Protein AF-0000000087742086 (afdb_homodimer)

Structure (mmCIF, N/CA/C/O backbone):
data_AF-0000000087742086-model_v1
#
loop_
_entity.id
_entity.type
_entity.pdbx_description
1 polymer 'Acyl-CoA thioester hydrolase'
#
loop_
_atom_site.group_PDB
_atom_site.id
_atom_site.type_symbol
_atom_site.label_atom_id
_atom_site.label_alt_id
_atom_site.label_comp_id
_atom_site.label_asym_id
_atom_site.label_entity_id
_atom_site.label_seq_id
_atom_site.pdbx_PDB_ins_code
_atom_site.Cartn_x
_atom_site.Cartn_y
_atom_site.Cartn_z
_atom_site.occupancy
_atom_site.B_iso_or_equiv
_atom_site.auth_seq_id
_atom_site.auth_comp_id
_atom_site.auth_asym_id
_atom_site.auth_atom_id
_atom_site.pdbx_PDB_model_num
ATOM 1 N N . MET A 1 1 ? -15.18 -17.391 -6.289 1 88.06 1 MET A N 1
ATOM 2 C CA . MET A 1 1 ? -15.758 -16.984 -5.012 1 88.06 1 MET A CA 1
ATOM 3 C C . MET A 1 1 ? -14.914 -15.898 -4.355 1 88.06 1 MET A C 1
ATOM 5 O O . MET A 1 1 ? -13.688 -15.906 -4.461 1 88.06 1 MET A O 1
ATOM 9 N N . ASP A 1 2 ? -15.594 -14.992 -3.668 1 94.75 2 ASP A N 1
ATOM 10 C CA . ASP A 1 2 ? -14.906 -13.898 -2.998 1 94.75 2 ASP A CA 1
ATOM 11 C C . ASP A 1 2 ? -14.172 -14.391 -1.755 1 94.75 2 ASP A C 1
ATOM 13 O O . ASP A 1 2 ? -14.633 -15.305 -1.076 1 94.75 2 ASP A O 1
ATOM 17 N N . TYR A 1 3 ? -13.078 -13.875 -1.565 1 98.56 3 TYR A N 1
ATOM 18 C CA . TYR A 1 3 ? -12.391 -14.07 -0.297 1 98.56 3 TYR A CA 1
ATOM 19 C C . TYR A 1 3 ? -12.984 -13.18 0.79 1 98.56 3 TYR A C 1
ATOM 21 O O . TYR A 1 3 ? -13.297 -12.016 0.543 1 98.56 3 TYR A O 1
ATOM 29 N N . ILE A 1 4 ? -13.211 -13.727 1.989 1 98.81 4 ILE A N 1
ATOM 30 C CA . ILE A 1 4 ? -13.789 -12.945 3.072 1 98.81 4 ILE A CA 1
ATOM 31 C C . ILE A 1 4 ? -12.75 -12.719 4.164 1 98.81 4 ILE A C 1
ATOM 33 O O . ILE A 1 4 ? -12.156 -13.672 4.676 1 98.81 4 ILE A O 1
ATOM 37 N N . HIS A 1 5 ? -12.484 -11.516 4.477 1 98.88 5 HIS A N 1
ATOM 38 C CA . HIS A 1 5 ? -11.641 -11.148 5.605 1 98.88 5 HIS A CA 1
ATOM 39 C C . HIS A 1 5 ? -12.453 -10.477 6.711 1 98.88 5 HIS A C 1
ATOM 41 O O . HIS A 1 5 ? -13.227 -9.555 6.445 1 98.88 5 HIS A O 1
ATOM 47 N N . THR A 1 6 ? -12.336 -10.938 7.906 1 98.88 6 THR A N 1
ATOM 48 C CA . THR A 1 6 ? -12.906 -10.258 9.062 1 98.88 6 THR A CA 1
ATOM 49 C C . THR A 1 6 ? -11.859 -9.375 9.734 1 98.88 6 THR A C 1
ATOM 51 O O . THR A 1 6 ? -10.797 -9.859 10.141 1 98.88 6 THR A O 1
ATOM 54 N N . VAL A 1 7 ? -12.172 -8.094 9.812 1 98.81 7 VAL A N 1
ATOM 55 C CA . VAL A 1 7 ? -11.227 -7.148 10.383 1 98.81 7 VAL A CA 1
ATOM 56 C C . VAL A 1 7 ? -10.883 -7.559 11.812 1 98.81 7 VAL A C 1
ATOM 58 O O . VAL A 1 7 ? -11.781 -7.789 12.633 1 98.81 7 VAL A O 1
ATOM 61 N N . ASN A 1 8 ? -9.641 -7.633 12.109 1 98.75 8 ASN A N 1
ATOM 62 C CA . ASN A 1 8 ? -9.164 -7.926 13.461 1 98.75 8 ASN A CA 1
ATOM 63 C C . ASN A 1 8 ? -8.961 -6.652 14.273 1 98.75 8 ASN A C 1
ATOM 65 O O . ASN A 1 8 ? -8.688 -5.59 13.719 1 98.75 8 ASN A O 1
ATOM 69 N N . TYR A 1 9 ? -8.945 -6.848 15.57 1 98.44 9 TYR A N 1
ATOM 70 C CA . TYR A 1 9 ? -8.773 -5.719 16.484 1 98.44 9 TYR A CA 1
ATOM 71 C C . TYR A 1 9 ? -7.422 -5.051 16.281 1 98.44 9 TYR A C 1
ATOM 73 O O . TYR A 1 9 ? -7.328 -3.82 16.234 1 98.44 9 TYR A O 1
ATOM 81 N N . TYR A 1 10 ? -6.371 -5.77 16.062 1 97.94 10 TYR A N 1
ATOM 82 C CA . TYR A 1 10 ? -5.004 -5.27 15.969 1 97.94 10 TYR A CA 1
ATOM 83 C C . TYR A 1 10 ? -4.75 -4.605 14.617 1 97.94 10 TYR A C 1
ATOM 85 O O . TYR A 1 10 ? -3.676 -4.047 14.383 1 97.94 10 TYR A O 1
ATOM 93 N N . GLU A 1 11 ? -5.684 -4.676 13.711 1 98.44 11 GLU A N 1
ATOM 94 C CA . GLU A 1 11 ? -5.527 -4.055 12.398 1 98.44 11 GLU A CA 1
ATOM 95 C C . GLU A 1 11 ? -6.023 -2.611 12.406 1 98.44 11 GLU A C 1
ATOM 97 O O . GLU A 1 11 ? -5.875 -1.892 11.422 1 98.44 11 GLU A O 1
ATOM 102 N N . THR A 1 12 ? -6.695 -2.191 13.5 1 98.06 12 THR A N 1
ATOM 103 C CA . THR A 1 12 ? -7.203 -0.831 13.633 1 98.06 12 THR A CA 1
ATOM 104 C C . THR A 1 12 ? -6.156 0.077 14.273 1 98.06 12 THR A C 1
ATOM 106 O O . THR A 1 12 ? -5.18 -0.404 14.852 1 98.06 12 THR A O 1
ATOM 109 N N . ASP A 1 13 ? -6.312 1.384 14.055 1 95.75 13 ASP A N 1
ATOM 110 C CA . ASP A 1 13 ? -5.371 2.342 14.625 1 95.75 13 ASP A CA 1
ATOM 111 C C . ASP A 1 13 ? -6.035 3.195 15.703 1 95.75 13 ASP A C 1
ATOM 113 O O . ASP A 1 13 ? -7.133 2.875 16.172 1 95.75 13 ASP A O 1
ATOM 117 N N . LYS A 1 14 ? -5.336 4.234 16.172 1 89.81 14 LYS A N 1
ATOM 118 C CA . LYS A 1 14 ? -5.785 5.078 17.281 1 89.81 14 LYS A CA 1
ATOM 119 C C . LYS A 1 14 ? -7.152 5.684 16.984 1 89.81 14 LYS A C 1
ATOM 121 O O . LYS A 1 14 ? -7.914 5.984 17.906 1 89.81 14 LYS A O 1
ATOM 126 N N . MET A 1 15 ? -7.512 5.781 15.719 1 89.75 15 MET A N 1
ATOM 127 C CA . MET A 1 15 ? -8.781 6.383 15.336 1 89.75 15 MET A CA 1
ATOM 128 C C . MET A 1 15 ? -9.906 5.352 15.359 1 89.75 15 MET A C 1
ATOM 130 O O . MET A 1 15 ? -11.062 5.676 15.094 1 89.75 15 MET A O 1
ATOM 134 N N . GLY A 1 16 ? -9.531 4.059 15.617 1 94.69 16 GLY A N 1
ATOM 135 C CA . GLY A 1 16 ? -10.523 3 15.711 1 94.69 16 GLY A CA 1
ATOM 136 C C . GLY A 1 16 ? -10.914 2.434 14.359 1 94.69 16 GLY A C 1
ATOM 137 O O . GLY A 1 16 ? -11.914 1.723 14.242 1 94.69 16 GLY A O 1
ATOM 138 N N . ILE A 1 17 ? -10.219 2.809 13.344 1 97 17 ILE A N 1
ATOM 139 C CA . ILE A 1 17 ? -10.508 2.314 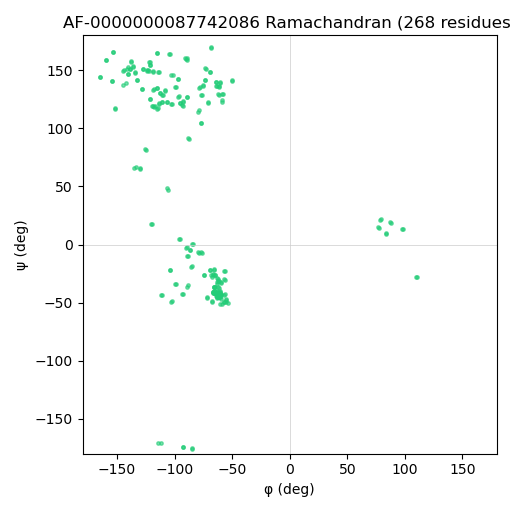12 1 97 17 ILE A CA 1
ATOM 140 C C . ILE A 1 17 ? -9.336 1.475 11.5 1 97 17 ILE A C 1
ATOM 142 O O . ILE A 1 17 ? -8.234 1.535 12.055 1 97 17 ILE A O 1
ATOM 146 N N . THR A 1 18 ? -9.562 0.71 10.461 1 98.62 18 THR A N 1
ATOM 147 C CA . THR A 1 18 ? -8.516 -0.113 9.875 1 98.62 18 THR A CA 1
ATOM 148 C C . THR A 1 18 ? -7.371 0.756 9.352 1 98.62 18 THR A C 1
ATOM 150 O O . THR A 1 18 ? -7.602 1.705 8.602 1 98.62 18 THR A O 1
ATOM 153 N N . HIS A 1 19 ? -6.203 0.41 9.75 1 98.56 19 HIS A N 1
ATOM 154 C CA . HIS A 1 19 ? -5.031 1.086 9.211 1 98.56 19 HIS A CA 1
ATOM 155 C C . HIS A 1 19 ? -4.887 0.824 7.711 1 98.56 19 HIS A C 1
ATOM 157 O O . HIS A 1 19 ? -5.039 -0.312 7.258 1 98.56 19 HIS A O 1
ATOM 163 N N . HIS A 1 20 ? -4.523 1.825 6.977 1 98.69 20 HIS A N 1
ATOM 164 C CA . HIS A 1 20 ? -4.57 1.761 5.52 1 98.69 20 HIS A CA 1
ATOM 165 C C . HIS A 1 20 ? -3.6 0.714 4.98 1 98.69 20 HIS A C 1
ATOM 167 O O . HIS A 1 20 ? -3.818 0.151 3.906 1 98.69 20 HIS A O 1
ATOM 173 N N . SER A 1 21 ? -2.531 0.385 5.656 1 98.62 21 SER A N 1
ATOM 174 C CA . SER A 1 21 ? -1.568 -0.604 5.184 1 98.62 21 SER A CA 1
ATOM 175 C C . SER A 1 21 ? -2.164 -2.008 5.199 1 98.62 21 SER A C 1
ATOM 177 O O . SER A 1 21 ? -1.691 -2.895 4.484 1 98.62 21 SER A O 1
ATOM 179 N N . ASN A 1 22 ? -3.176 -2.227 5.984 1 98.75 22 ASN A N 1
ATOM 180 C CA . ASN A 1 22 ? -3.725 -3.568 6.137 1 98.75 22 ASN A CA 1
ATOM 181 C C . ASN A 1 22 ? -4.535 -3.984 4.914 1 98.75 22 ASN A C 1
ATOM 183 O O . ASN A 1 22 ? -4.613 -5.172 4.59 1 98.75 22 ASN A O 1
ATOM 187 N N . TYR A 1 23 ? -5.082 -3.039 4.199 1 98.88 23 TYR A N 1
ATOM 188 C CA . TYR A 1 23 ? -5.793 -3.369 2.969 1 98.88 23 TYR A CA 1
ATOM 189 C C . TYR A 1 23 ? -4.859 -4.027 1.96 1 98.88 23 TYR A C 1
ATOM 191 O O . TYR A 1 23 ? -5.285 -4.875 1.172 1 98.88 23 TYR A O 1
ATOM 199 N N . ILE A 1 24 ? -3.602 -3.643 2.002 1 98.81 24 ILE A N 1
ATOM 200 C CA . ILE A 1 24 ? -2.584 -4.246 1.15 1 98.81 24 ILE A CA 1
ATOM 201 C C . ILE A 1 24 ? -2.391 -5.711 1.536 1 98.81 24 ILE A C 1
ATOM 203 O O . ILE A 1 24 ? -2.266 -6.578 0.667 1 98.81 24 ILE A O 1
ATOM 207 N N . ARG A 1 25 ? -2.375 -5.988 2.773 1 98.69 25 ARG A N 1
ATOM 208 C CA . ARG A 1 25 ? -2.25 -7.355 3.262 1 98.69 25 ARG A CA 1
ATOM 209 C C . ARG A 1 25 ? -3.467 -8.188 2.875 1 98.69 25 ARG A C 1
ATOM 211 O O . ARG A 1 25 ? -3.334 -9.359 2.52 1 98.69 25 ARG A O 1
ATOM 218 N N . TRP A 1 26 ? -4.629 -7.578 2.898 1 98.88 26 TRP A N 1
ATOM 219 C CA . TRP A 1 26 ? -5.836 -8.289 2.49 1 98.88 26 TRP A CA 1
ATOM 220 C C . TRP A 1 26 ? -5.785 -8.641 1.008 1 98.88 26 TRP A C 1
ATOM 222 O O . TRP A 1 26 ? -6.289 -9.688 0.596 1 98.88 26 TRP A O 1
ATOM 232 N N . MET A 1 27 ? -5.219 -7.75 0.187 1 98.81 27 MET A N 1
ATOM 233 C CA . MET A 1 27 ? -5.012 -8.094 -1.218 1 98.81 27 MET A CA 1
ATOM 234 C C . MET A 1 27 ? -4.188 -9.367 -1.354 1 98.81 27 MET A C 1
ATOM 236 O O . MET A 1 27 ? -4.484 -10.219 -2.195 1 98.81 27 MET A O 1
ATOM 240 N N . GLU A 1 28 ? -3.16 -9.461 -0.553 1 98.25 28 GLU A N 1
ATOM 241 C CA . GLU A 1 28 ? -2.318 -10.648 -0.594 1 98.25 28 GLU A CA 1
ATOM 242 C C . GLU A 1 28 ? -3.104 -11.898 -0.195 1 98.25 28 GLU A C 1
ATOM 244 O O . GLU A 1 28 ? -3.01 -12.93 -0.854 1 98.25 28 GLU A O 1
ATOM 249 N N . GLU A 1 29 ? -3.887 -11.797 0.893 1 98.31 29 GLU A N 1
ATOM 250 C CA . GLU A 1 29 ? -4.727 -12.922 1.299 1 98.31 29 GLU A CA 1
ATOM 251 C C . GLU A 1 29 ? -5.641 -13.359 0.162 1 98.31 29 GLU A C 1
ATOM 253 O O . GLU A 1 29 ? -5.73 -14.555 -0.142 1 98.31 29 GLU A O 1
ATOM 258 N N . ALA A 1 30 ? -6.27 -12.391 -0.429 1 98.69 30 ALA A N 1
ATOM 259 C CA . ALA A 1 30 ? -7.234 -12.672 -1.491 1 98.69 30 ALA A CA 1
ATOM 260 C C . ALA A 1 30 ? -6.543 -13.258 -2.719 1 98.69 30 ALA A C 1
ATOM 262 O O . ALA A 1 30 ? -7.078 -14.156 -3.367 1 98.69 30 ALA A O 1
ATOM 263 N N . ARG A 1 31 ? -5.391 -12.711 -3.061 1 97.81 31 ARG A N 1
ATOM 264 C CA . ARG A 1 31 ? -4.637 -13.211 -4.207 1 97.81 31 ARG A CA 1
ATOM 265 C C . ARG A 1 31 ? -4.219 -14.664 -3.996 1 97.81 31 ARG A C 1
ATOM 267 O O . ARG A 1 31 ? -4.281 -15.477 -4.922 1 97.81 31 ARG A O 1
ATOM 274 N N . ILE A 1 32 ? -3.783 -15 -2.807 1 96.62 32 ILE A N 1
ATOM 275 C CA . ILE A 1 32 ? -3.383 -16.359 -2.475 1 96.62 32 ILE A CA 1
ATOM 276 C C . ILE A 1 32 ? -4.582 -17.297 -2.598 1 96.62 32 ILE A C 1
ATOM 278 O O . ILE A 1 32 ? -4.473 -18.375 -3.17 1 96.62 32 ILE A O 1
ATOM 282 N N . ASP A 1 33 ? -5.707 -16.891 -2.09 1 98.12 33 ASP A N 1
ATOM 283 C CA . ASP A 1 33 ? -6.938 -17.656 -2.223 1 98.12 33 ASP A CA 1
ATOM 284 C C . ASP A 1 33 ? -7.316 -17.844 -3.691 1 98.12 33 ASP A C 1
ATOM 286 O O . ASP A 1 33 ? -7.707 -18.938 -4.105 1 98.12 33 ASP A O 1
ATOM 290 N N . PHE A 1 34 ? -7.223 -16.75 -4.488 1 97.88 34 PHE A N 1
ATOM 291 C CA . PHE A 1 34 ? -7.52 -16.781 -5.914 1 97.88 34 PHE A CA 1
ATOM 292 C C . PHE A 1 34 ? -6.664 -17.812 -6.625 1 97.88 34 PHE A C 1
ATOM 294 O O . PHE A 1 34 ? -7.184 -18.656 -7.363 1 97.88 34 PHE A O 1
ATOM 301 N N . LEU A 1 35 ? -5.406 -17.766 -6.379 1 96.69 35 LEU A N 1
ATOM 302 C CA . LEU A 1 35 ? -4.488 -18.719 -6.984 1 96.69 35 LEU A CA 1
ATOM 303 C C . LEU A 1 35 ? -4.844 -20.156 -6.57 1 96.69 35 LEU A C 1
ATOM 305 O O . LEU A 1 35 ? -4.777 -21.078 -7.387 1 96.69 35 LEU A O 1
ATOM 309 N N . SER A 1 36 ? -5.203 -20.312 -5.293 1 97.06 36 SER A N 1
ATOM 310 C CA . SER A 1 36 ? -5.621 -21.625 -4.816 1 97.06 36 SER A CA 1
ATOM 311 C C . SER A 1 36 ? -6.855 -22.125 -5.559 1 97.06 36 SER A C 1
ATOM 313 O O . SER A 1 36 ? -6.934 -23.297 -5.941 1 97.06 36 SER A O 1
ATOM 315 N N . GLN A 1 37 ? -7.77 -21.312 -5.789 1 96.94 37 GLN A N 1
ATOM 316 C CA . GLN A 1 37 ? -9.031 -21.656 -6.445 1 96.94 37 GLN A CA 1
ATOM 317 C C . GLN A 1 37 ? -8.789 -22.125 -7.875 1 96.94 37 GLN A C 1
ATOM 319 O O . GLN A 1 37 ? -9.539 -22.969 -8.391 1 96.94 37 GLN A O 1
ATOM 324 N N . ILE A 1 38 ? -7.762 -21.641 -8.477 1 95.62 38 ILE A N 1
ATOM 325 C CA . ILE A 1 38 ? -7.516 -22.047 -9.859 1 95.62 38 ILE A CA 1
ATOM 326 C C . ILE A 1 38 ? -6.523 -23.203 -9.891 1 95.62 38 ILE A C 1
ATOM 328 O O . ILE A 1 38 ? -5.984 -23.531 -10.953 1 95.62 38 ILE A O 1
ATOM 332 N N . GLY A 1 39 ? -6.152 -23.688 -8.742 1 95.88 39 GLY A N 1
ATOM 333 C CA . GLY A 1 39 ? -5.375 -24.922 -8.648 1 95.88 39 GLY A CA 1
ATOM 334 C C . GLY A 1 39 ? -3.889 -24.672 -8.484 1 95.88 39 GLY A C 1
ATOM 335 O O . GLY A 1 39 ? -3.08 -25.578 -8.664 1 95.88 39 GLY A O 1
ATOM 336 N N . TYR A 1 40 ? -3.525 -23.453 -8.172 1 95.5 40 TYR A N 1
ATOM 337 C CA . TYR A 1 40 ? -2.115 -23.094 -8.047 1 95.5 40 TYR A CA 1
ATOM 338 C C . TYR A 1 40 ? -1.851 -22.359 -6.742 1 95.5 40 TYR A C 1
ATOM 340 O O . TYR A 1 40 ? -1.374 -21.219 -6.75 1 95.5 40 TYR A O 1
ATOM 348 N N . ASP A 1 41 ? -2.033 -23.062 -5.73 1 93.25 41 ASP A N 1
ATOM 349 C CA . ASP A 1 41 ? -1.749 -22.453 -4.434 1 93.25 41 ASP A CA 1
ATOM 350 C C . ASP A 1 41 ? -0.251 -22.219 -4.262 1 93.25 41 ASP A C 1
ATOM 352 O O . ASP A 1 41 ? 0.554 -22.641 -5.09 1 93.25 41 ASP A O 1
ATOM 356 N N . TYR A 1 42 ? 0.071 -21.5 -3.262 1 89.62 42 TYR A N 1
ATOM 357 C CA . TYR A 1 42 ? 1.447 -21.047 -3.078 1 89.62 42 TYR A CA 1
ATOM 358 C C . TYR A 1 42 ? 2.391 -22.234 -2.912 1 89.62 42 TYR A C 1
ATOM 360 O O . TYR A 1 42 ? 3.527 -22.203 -3.391 1 89.62 42 TYR A O 1
ATOM 368 N N . ALA A 1 43 ? 1.954 -23.234 -2.256 1 90.56 43 ALA A N 1
ATOM 369 C CA . ALA A 1 43 ? 2.773 -24.438 -2.096 1 90.56 43 ALA A CA 1
ATOM 370 C C . ALA A 1 43 ? 3.115 -25.047 -3.449 1 90.56 43 ALA A C 1
ATOM 372 O O . ALA A 1 43 ? 4.258 -25.438 -3.688 1 90.56 43 ALA A O 1
ATOM 373 N N . LYS A 1 44 ? 2.15 -25.172 -4.297 1 93.44 44 LYS A N 1
ATOM 374 C CA . LYS A 1 44 ? 2.361 -25.688 -5.641 1 93.44 44 LYS A CA 1
ATOM 375 C C . LYS A 1 44 ? 3.314 -24.812 -6.438 1 93.44 44 LYS A C 1
ATOM 377 O O . LYS A 1 44 ? 4.223 -25.312 -7.105 1 93.44 44 LYS A O 1
ATOM 382 N N . LEU A 1 45 ? 3.121 -23.516 -6.367 1 92.44 45 LEU A N 1
ATOM 383 C CA . LEU A 1 45 ? 4.004 -22.578 -7.07 1 92.44 45 LEU A CA 1
ATOM 384 C C . LEU A 1 45 ? 5.441 -22.734 -6.59 1 92.44 45 LEU A C 1
ATOM 386 O O . LEU A 1 45 ? 6.371 -22.781 -7.402 1 92.44 45 LEU A O 1
ATOM 390 N N . GLU A 1 46 ? 5.586 -22.844 -5.324 1 90.38 46 GLU A N 1
ATOM 391 C CA . GLU A 1 46 ? 6.91 -23.031 -4.742 1 90.38 46 GLU A CA 1
ATOM 392 C C . GLU A 1 46 ? 7.543 -24.344 -5.219 1 90.38 46 GLU A C 1
ATOM 394 O O . GLU A 1 46 ? 8.734 -24.375 -5.551 1 90.38 46 GLU A O 1
ATOM 399 N N . GLN A 1 47 ? 6.848 -25.422 -5.242 1 92.94 47 GLN A N 1
ATOM 400 C CA . GLN A 1 47 ? 7.324 -26.719 -5.719 1 92.94 47 GLN A CA 1
ATOM 401 C C . GLN A 1 47 ? 7.762 -26.641 -7.18 1 92.94 47 GLN A C 1
ATOM 403 O O . GLN A 1 47 ? 8.703 -27.312 -7.59 1 92.94 47 GLN A O 1
ATOM 408 N N . MET A 1 48 ? 7.09 -25.812 -7.902 1 93.44 48 MET A N 1
ATOM 409 C CA . MET A 1 48 ? 7.387 -25.625 -9.32 1 93.44 48 MET A CA 1
ATOM 410 C C . MET A 1 48 ? 8.602 -24.719 -9.5 1 93.44 48 MET A C 1
ATOM 412 O O . MET A 1 48 ? 9.055 -24.5 -10.625 1 93.44 48 MET A O 1
ATOM 416 N N . GLY A 1 49 ? 9.039 -24.172 -8.398 1 91.88 49 GLY A N 1
ATOM 417 C CA . GLY A 1 49 ? 10.195 -23.297 -8.461 1 91.88 49 GLY A CA 1
ATOM 418 C C . GLY A 1 49 ? 9.859 -21.891 -8.945 1 91.88 49 GLY A C 1
ATOM 419 O O . GLY A 1 49 ? 10.727 -21.188 -9.461 1 91.88 49 GLY A O 1
ATOM 420 N N . ILE A 1 50 ? 8.625 -21.5 -8.828 1 93.44 50 ILE A N 1
ATOM 421 C CA . ILE A 1 50 ? 8.172 -20.203 -9.305 1 93.44 50 ILE A CA 1
ATOM 422 C C . ILE A 1 50 ? 8.148 -19.203 -8.148 1 93.44 50 ILE A C 1
ATOM 424 O O . ILE A 1 50 ? 7.59 -19.5 -7.09 1 93.44 50 ILE A O 1
ATOM 428 N N . ILE A 1 51 ? 8.789 -18.094 -8.328 1 92.12 51 ILE A N 1
ATOM 429 C CA . ILE A 1 51 ? 8.719 -16.938 -7.438 1 92.12 51 ILE A CA 1
ATOM 430 C C . ILE A 1 51 ? 7.926 -15.812 -8.102 1 92.12 51 ILE A C 1
ATOM 432 O O . ILE A 1 51 ? 8.109 -15.531 -9.289 1 92.12 51 ILE A O 1
ATOM 436 N N . SER A 1 52 ? 7.035 -15.258 -7.398 1 94.19 52 SER A N 1
ATOM 437 C CA . SER A 1 52 ? 6.199 -14.195 -7.945 1 94.19 52 SER A CA 1
ATOM 438 C C . SER A 1 52 ? 6.27 -12.938 -7.082 1 94.19 52 SER A C 1
ATOM 440 O O . SER A 1 52 ? 5.359 -12.664 -6.297 1 94.19 52 SER A O 1
ATOM 442 N N . PRO A 1 53 ? 7.266 -12.164 -7.258 1 95.38 53 PRO A N 1
ATOM 443 C CA . PRO A 1 53 ? 7.395 -10.938 -6.473 1 95.38 53 PRO A CA 1
ATOM 444 C C . PRO A 1 53 ? 6.34 -9.891 -6.832 1 95.38 53 PRO A C 1
ATOM 446 O O . PRO A 1 53 ? 5.871 -9.844 -7.973 1 95.38 53 PRO A O 1
ATOM 449 N N . VAL A 1 54 ? 5.965 -9.117 -5.863 1 98.06 54 VAL A N 1
ATOM 450 C CA . VAL A 1 54 ? 5.121 -7.953 -6.09 1 98.06 54 VAL A CA 1
ATOM 451 C C . VAL A 1 54 ? 5.949 -6.816 -6.684 1 98.06 54 VAL A C 1
ATOM 453 O O . VAL A 1 54 ? 6.973 -6.426 -6.117 1 98.06 54 VAL A O 1
ATOM 456 N N . LEU A 1 55 ? 5.492 -6.242 -7.77 1 98.19 55 LEU A N 1
ATOM 457 C CA . LEU A 1 55 ? 6.211 -5.172 -8.445 1 98.19 55 LEU A CA 1
ATOM 458 C C . LEU A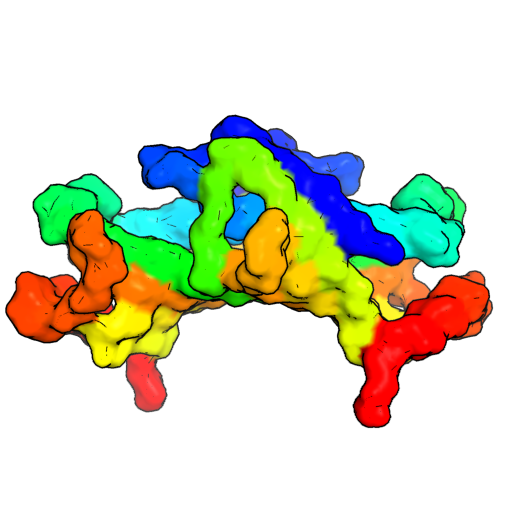 1 55 ? 5.641 -3.809 -8.078 1 98.19 55 LEU A C 1
ATOM 460 O O . LEU A 1 55 ? 6.363 -2.812 -8.047 1 98.19 55 LEU A O 1
ATOM 464 N N . SER A 1 56 ? 4.352 -3.834 -7.883 1 98.81 56 SER A N 1
ATOM 465 C CA . SER A 1 56 ? 3.689 -2.586 -7.516 1 98.81 56 SER A CA 1
ATOM 466 C C . SER A 1 56 ? 2.344 -2.85 -6.848 1 98.81 56 SER A C 1
ATOM 468 O O . SER A 1 56 ? 1.768 -3.928 -7.004 1 98.81 56 SER A O 1
ATOM 470 N N . VAL A 1 57 ? 1.882 -1.877 -6.121 1 98.88 57 VAL A N 1
ATOM 471 C CA . VAL A 1 57 ? 0.554 -1.901 -5.516 1 98.88 57 VAL A CA 1
ATOM 472 C C . VAL A 1 57 ? -0.077 -0.513 -5.598 1 98.88 57 VAL A C 1
ATOM 474 O O . VAL A 1 57 ? 0.63 0.497 -5.609 1 98.88 57 VAL A O 1
ATOM 477 N N . SER A 1 58 ? -1.359 -0.475 -5.66 1 98.88 58 SER A N 1
ATOM 478 C CA . SER A 1 58 ? -2.137 0.747 -5.477 1 98.88 58 SER A CA 1
ATOM 479 C C . SER A 1 58 ? -3.443 0.466 -4.742 1 98.88 58 SER A C 1
ATOM 481 O O . SER A 1 58 ? -4.008 -0.625 -4.859 1 98.88 58 SER A O 1
ATOM 483 N N . CYS A 1 59 ? -3.871 1.407 -4.055 1 98.75 59 CYS A N 1
ATOM 484 C CA . CYS A 1 59 ? -5.129 1.317 -3.32 1 98.75 59 CYS A CA 1
ATOM 485 C C . CYS A 1 59 ? -5.848 2.662 -3.301 1 98.75 59 CYS A C 1
ATOM 487 O O . CYS A 1 59 ? -5.215 3.705 -3.123 1 98.75 59 CYS A O 1
ATOM 489 N N . ASP A 1 60 ? -7.117 2.619 -3.51 1 98.88 60 ASP A N 1
ATOM 490 C CA . ASP A 1 60 ? -8.023 3.742 -3.314 1 98.88 60 ASP A CA 1
ATOM 491 C C . ASP A 1 60 ? -9.016 3.459 -2.184 1 98.88 60 ASP A C 1
ATOM 493 O O . ASP A 1 60 ? -9.797 2.514 -2.262 1 98.88 60 ASP A O 1
ATOM 497 N N . TYR A 1 61 ? -8.93 4.273 -1.172 1 98.75 61 TYR A N 1
ATOM 498 C CA . TYR A 1 61 ? -9.766 4.07 0.007 1 98.75 61 TYR A CA 1
ATOM 499 C C . TYR A 1 61 ? -11.055 4.879 -0.093 1 98.75 61 TYR A C 1
ATOM 501 O O . TYR A 1 61 ? -11.016 6.113 -0.124 1 98.75 61 TYR A O 1
ATOM 509 N N . LYS A 1 62 ? -12.141 4.184 -0.072 1 98.56 62 LYS A N 1
ATOM 510 C CA . LYS A 1 62 ? -13.422 4.832 -0.329 1 98.56 62 LYS A CA 1
ATOM 511 C C . LYS A 1 62 ? -14.195 5.055 0.967 1 98.56 62 LYS A C 1
ATOM 513 O O . LYS A 1 62 ? -14.789 6.113 1.168 1 98.56 62 LYS A O 1
ATOM 518 N N . LYS A 1 63 ? -14.305 4.039 1.757 1 97.81 63 LYS A N 1
ATOM 519 C CA . LYS A 1 63 ? -14.977 4.09 3.051 1 97.81 63 LYS A CA 1
ATOM 520 C C . LYS A 1 63 ? -14.141 3.398 4.129 1 97.81 63 LYS A C 1
ATOM 522 O O . LYS A 1 63 ? -13.469 2.402 3.859 1 97.81 63 LYS A O 1
ATOM 527 N N . THR A 1 64 ? -14.242 3.873 5.336 1 96.75 64 THR A N 1
ATOM 528 C CA . THR A 1 64 ? -13.5 3.279 6.445 1 96.75 64 THR A CA 1
ATOM 529 C C . THR A 1 64 ? -14.117 1.944 6.852 1 96.75 64 THR A C 1
ATOM 531 O O . THR A 1 64 ? -15.305 1.699 6.605 1 96.75 64 THR A O 1
ATOM 534 N N . THR A 1 65 ? -13.336 1.061 7.379 1 98.5 65 THR A N 1
ATOM 535 C CA . THR A 1 65 ? -13.781 -0.195 7.973 1 98.5 65 THR A CA 1
ATOM 536 C C . THR A 1 65 ? -13.344 -0.287 9.43 1 98.5 65 THR A C 1
ATOM 538 O O . THR A 1 65 ? -12.391 0.383 9.844 1 98.5 65 THR A O 1
ATOM 541 N N . THR A 1 66 ? -14.117 -1.078 10.211 1 98.38 66 THR A N 1
ATOM 542 C CA . THR A 1 66 ? -13.844 -1.205 11.641 1 98.38 66 THR A CA 1
ATOM 543 C C . THR A 1 66 ? -13.984 -2.656 12.094 1 98.38 66 THR A C 1
ATOM 545 O O . THR A 1 66 ? -14.57 -3.477 11.391 1 98.38 66 THR A O 1
ATOM 548 N N . PHE A 1 67 ? -13.344 -2.965 13.188 1 98.38 67 PHE A N 1
ATOM 549 C CA . PHE A 1 67 ? -13.586 -4.266 13.805 1 98.38 67 PHE A CA 1
ATOM 550 C C . PHE A 1 67 ? -15.023 -4.387 14.273 1 98.38 67 PHE A C 1
ATOM 552 O O . PHE A 1 67 ? -15.555 -3.473 14.914 1 98.38 67 PHE A O 1
ATOM 559 N N . PRO A 1 68 ? -15.648 -5.512 14.031 1 98.25 68 PRO A N 1
ATOM 560 C CA . PRO A 1 68 ? -15.227 -6.715 13.312 1 98.25 68 PRO A CA 1
ATOM 561 C C . PRO A 1 68 ? -15.883 -6.852 11.945 1 98.25 68 PRO A C 1
ATOM 563 O O . PRO A 1 68 ? -16.344 -7.938 11.578 1 98.25 68 PRO A O 1
ATOM 566 N N . ASP A 1 69 ? -15.891 -5.746 11.148 1 98.62 69 ASP A N 1
ATOM 567 C CA . ASP A 1 69 ? -16.516 -5.762 9.828 1 98.62 69 ASP A CA 1
ATOM 568 C C . ASP A 1 69 ? -16.031 -6.961 9.016 1 98.62 69 ASP A C 1
ATOM 570 O O . ASP A 1 69 ? -14.859 -7.328 9.062 1 98.62 69 ASP A O 1
ATOM 574 N N . LYS A 1 70 ? -16.891 -7.578 8.266 1 98.81 70 LYS A N 1
ATOM 575 C CA . LYS A 1 70 ? -16.562 -8.547 7.227 1 98.81 70 LYS A CA 1
ATOM 576 C C . LYS A 1 70 ? -16.344 -7.852 5.883 1 98.81 70 LYS A C 1
ATOM 578 O O . LYS A 1 70 ? -17.203 -7.078 5.438 1 98.81 70 LYS A O 1
ATOM 583 N N . ILE A 1 71 ? -15.227 -8.117 5.285 1 98.88 71 ILE A N 1
ATOM 584 C CA . ILE A 1 71 ? -14.859 -7.512 4.008 1 98.88 71 ILE A CA 1
ATOM 585 C C . ILE A 1 71 ? -14.805 -8.594 2.926 1 98.88 71 ILE A C 1
ATOM 587 O O . ILE A 1 71 ? -14.055 -9.562 3.047 1 98.88 71 ILE A O 1
ATOM 591 N N . TYR A 1 72 ? -15.594 -8.43 1.896 1 98.88 72 TYR A N 1
ATOM 592 C CA . TYR A 1 72 ? -15.625 -9.32 0.738 1 98.88 72 TYR A CA 1
ATOM 593 C C . TYR A 1 72 ? -14.695 -8.812 -0.36 1 98.88 72 TYR A C 1
ATOM 595 O O . TYR A 1 72 ? -14.859 -7.688 -0.847 1 98.88 72 TYR A O 1
ATOM 603 N N . ILE A 1 73 ? -13.781 -9.602 -0.779 1 98.94 73 ILE A N 1
ATOM 604 C CA . ILE A 1 73 ? -12.742 -9.164 -1.71 1 98.94 73 ILE A CA 1
ATOM 605 C C . ILE A 1 73 ? -12.828 -9.977 -2.996 1 98.94 73 ILE A C 1
ATOM 607 O O . ILE A 1 73 ? -12.648 -11.203 -2.975 1 98.94 73 ILE A O 1
ATOM 611 N N . SER A 1 74 ? -13.062 -9.297 -4.082 1 98.69 74 SER A N 1
ATOM 612 C CA . SER A 1 74 ? -13.047 -9.898 -5.41 1 98.69 74 SER A CA 1
ATOM 613 C C . SER A 1 74 ? -11.727 -9.633 -6.125 1 98.69 74 SER A C 1
ATOM 615 O O . SER A 1 74 ? -11.219 -8.508 -6.098 1 98.69 74 SER A O 1
ATOM 617 N N . VAL A 1 75 ? -11.227 -10.641 -6.723 1 98.62 75 VAL A N 1
ATOM 618 C CA . VAL A 1 75 ? -9.977 -10.539 -7.461 1 98.62 75 VAL A CA 1
ATOM 619 C C . VAL A 1 75 ? -10.227 -10.797 -8.945 1 98.62 75 VAL A C 1
ATOM 621 O O . VAL A 1 75 ? -10.938 -11.742 -9.305 1 98.62 75 VAL A O 1
ATOM 624 N N . THR A 1 76 ? -9.664 -9.977 -9.773 1 98.12 76 THR A N 1
ATOM 625 C CA . THR A 1 76 ? -9.766 -10.148 -11.219 1 98.12 76 THR A CA 1
ATOM 626 C C . THR A 1 76 ? -8.398 -10.008 -11.875 1 98.12 76 THR A C 1
ATOM 628 O O . THR A 1 76 ? -7.586 -9.18 -11.461 1 98.12 76 THR A O 1
ATOM 631 N N . VAL A 1 77 ? -8.164 -10.852 -12.883 1 98.25 77 VAL A N 1
ATOM 632 C CA . VAL A 1 77 ? -6.973 -10.68 -13.711 1 98.25 77 VAL A CA 1
ATOM 633 C C . VAL A 1 77 ? -7.18 -9.531 -14.688 1 98.25 77 VAL A C 1
ATOM 635 O O . VAL A 1 77 ? -7.859 -9.688 -15.711 1 98.25 77 VAL A O 1
ATOM 638 N N . LYS A 1 78 ? -6.555 -8.469 -14.352 1 97.88 78 LYS A N 1
ATOM 639 C CA . LYS A 1 78 ? -6.715 -7.281 -15.188 1 97.88 78 LYS A CA 1
ATOM 640 C C . LYS A 1 78 ? -5.992 -7.449 -16.531 1 97.88 78 LYS A C 1
ATOM 642 O O . LYS A 1 78 ? -6.512 -7.055 -17.578 1 97.88 78 LYS A O 1
ATOM 647 N N . GLU A 1 79 ? -4.84 -7.914 -16.453 1 96.75 79 GLU A N 1
ATOM 648 C CA . GLU A 1 79 ? -4.004 -8.125 -17.625 1 96.75 79 GLU A CA 1
ATOM 649 C C . GLU A 1 79 ? -2.971 -9.219 -17.375 1 96.75 79 GLU A C 1
ATOM 651 O O . GLU A 1 79 ? -2.396 -9.305 -16.297 1 96.75 79 GLU A O 1
ATOM 656 N N . PHE A 1 80 ? -2.773 -10.031 -18.438 1 96.38 80 PHE A N 1
ATOM 657 C CA . PHE A 1 80 ? -1.713 -11.031 -18.422 1 96.38 80 PHE A CA 1
ATOM 658 C C . PHE A 1 80 ? -1.219 -11.312 -19.828 1 96.38 80 PHE A C 1
ATOM 660 O O . PHE A 1 80 ? -1.976 -11.805 -20.672 1 96.38 80 PHE A O 1
ATOM 667 N N . LYS A 1 81 ? 0.066 -10.992 -20.062 1 87.94 81 LYS A N 1
ATOM 668 C CA . LYS A 1 81 ? 0.65 -11.227 -21.391 1 87.94 81 LYS A CA 1
ATOM 669 C C . LYS A 1 81 ? 1.839 -12.18 -21.297 1 87.94 81 LYS A C 1
ATOM 671 O O . LYS A 1 81 ? 2.705 -12.188 -22.172 1 87.94 81 LYS A O 1
ATOM 676 N N . GLY A 1 82 ? 1.951 -12.875 -20.25 1 87.56 82 GLY A N 1
ATOM 677 C CA . GLY A 1 82 ? 2.932 -13.945 -20.141 1 87.56 82 GLY A CA 1
ATOM 678 C C . GLY A 1 82 ? 4.051 -13.633 -19.172 1 87.56 82 GLY A C 1
ATOM 679 O O . GLY A 1 82 ? 4.641 -14.539 -18.578 1 87.56 82 GLY A O 1
ATOM 680 N N . VAL A 1 83 ? 4.348 -12.391 -19 1 85.69 83 VAL A N 1
ATOM 681 C CA . VAL A 1 83 ? 5.512 -12.055 -18.188 1 85.69 83 VAL A CA 1
ATOM 682 C C . VAL A 1 83 ? 5.062 -11.391 -16.891 1 85.69 83 VAL A C 1
ATOM 684 O O . VAL A 1 83 ? 5.535 -11.758 -15.805 1 85.69 83 VAL A O 1
ATOM 687 N N . LYS A 1 84 ? 4.09 -10.477 -17 1 94.06 84 LYS A N 1
ATOM 688 C CA . LYS A 1 84 ? 3.59 -9.734 -15.852 1 94.06 84 LYS A CA 1
ATOM 689 C C . LYS A 1 84 ? 2.105 -10.016 -15.617 1 94.06 84 LYS A C 1
ATOM 691 O O . LYS A 1 84 ? 1.323 -10.055 -16.562 1 94.06 84 LYS A O 1
ATOM 696 N N . LEU A 1 85 ? 1.807 -10.258 -14.422 1 97.12 85 LEU A N 1
ATOM 697 C CA . LEU A 1 85 ? 0.419 -10.445 -14.016 1 97.12 85 LEU A CA 1
ATOM 698 C C . LEU A 1 85 ? -0.114 -9.211 -13.305 1 97.12 85 LEU A C 1
ATOM 700 O O . LEU A 1 85 ? 0.463 -8.758 -12.312 1 97.12 85 LEU A O 1
ATOM 704 N N . HIS A 1 86 ? -1.174 -8.602 -13.828 1 98.44 86 HIS A N 1
ATOM 705 C CA . HIS A 1 86 ? -1.855 -7.477 -13.203 1 98.44 86 HIS A CA 1
ATOM 706 C C . HIS A 1 86 ? -3.199 -7.898 -12.617 1 98.44 86 HIS A C 1
ATOM 708 O O . HIS A 1 86 ? -4.062 -8.398 -13.336 1 98.44 86 HIS A O 1
ATOM 714 N N . LEU A 1 87 ? -3.348 -7.676 -11.375 1 98.62 87 LEU A N 1
ATOM 715 C CA . LEU A 1 87 ? -4.586 -8.023 -10.68 1 98.62 87 LEU A CA 1
ATOM 716 C C . LEU A 1 87 ? -5.305 -6.773 -10.188 1 98.62 87 LEU A C 1
ATOM 718 O O . LEU A 1 87 ? -4.664 -5.777 -9.852 1 98.62 87 LEU A O 1
ATOM 722 N N . SER A 1 88 ? -6.617 -6.855 -10.156 1 98.69 88 SER A N 1
ATOM 723 C CA . SER A 1 88 ? -7.457 -5.836 -9.539 1 98.69 88 SER A CA 1
ATOM 724 C C . SER A 1 88 ? -8.266 -6.41 -8.383 1 98.69 88 SER A C 1
ATOM 726 O O . SER A 1 88 ? -8.641 -7.586 -8.406 1 98.69 88 SER A O 1
ATOM 728 N N . TYR A 1 89 ? -8.508 -5.605 -7.461 1 98.88 89 TYR A N 1
ATOM 729 C CA . TYR A 1 89 ? -9.234 -5.98 -6.25 1 98.88 89 TYR A CA 1
ATOM 730 C C . TYR A 1 89 ? -10.391 -5.023 -5.992 1 98.88 89 TYR A C 1
ATOM 732 O O . TYR A 1 89 ? -10.234 -3.805 -6.102 1 98.88 89 TYR A O 1
ATOM 740 N N . GLU A 1 90 ? -11.516 -5.539 -5.684 1 98.94 90 GLU A N 1
ATOM 741 C CA . GLU A 1 90 ? -12.648 -4.785 -5.152 1 98.94 90 GLU A CA 1
ATOM 742 C C . GLU A 1 90 ? -13.078 -5.324 -3.793 1 98.94 90 GLU A C 1
ATOM 744 O O . GLU A 1 90 ? -13.344 -6.52 -3.648 1 98.94 90 GLU A O 1
ATOM 749 N N . MET A 1 91 ? -13.117 -4.43 -2.805 1 98.94 91 MET A N 1
ATOM 750 C CA . MET A 1 91 ? -13.492 -4.816 -1.448 1 98.94 91 MET A CA 1
ATOM 751 C C . MET A 1 91 ? -14.828 -4.191 -1.051 1 98.94 91 MET A C 1
ATOM 753 O O . MET A 1 91 ? -15.016 -2.982 -1.185 1 98.94 91 MET A O 1
ATOM 757 N N . ARG A 1 92 ? -15.672 -4.992 -0.557 1 98.94 92 ARG A N 1
ATOM 758 C CA . ARG A 1 92 ? -17 -4.543 -0.159 1 98.94 92 ARG A CA 1
ATOM 759 C C . ARG A 1 92 ? -17.312 -4.953 1.276 1 98.94 92 ARG A C 1
ATOM 761 O O . ARG A 1 92 ? -16.844 -5.996 1.744 1 98.94 92 ARG A O 1
ATOM 768 N N . ASN A 1 93 ? -18.141 -4.137 1.903 1 98.62 93 ASN A N 1
ATOM 769 C CA . ASN A 1 93 ? -18.609 -4.508 3.234 1 98.62 93 ASN A CA 1
ATOM 770 C C . ASN A 1 93 ? -19.938 -5.27 3.17 1 98.62 93 ASN A C 1
ATOM 772 O O . ASN A 1 93 ? -20.391 -5.637 2.086 1 98.62 93 ASN A O 1
ATOM 776 N N . GLU A 1 94 ? -20.516 -5.551 4.297 1 98.19 94 GLU A N 1
ATOM 777 C CA . GLU A 1 94 ? -21.719 -6.363 4.387 1 98.19 94 GLU A CA 1
ATOM 778 C C . GLU A 1 94 ? -22.906 -5.652 3.746 1 98.19 94 GLU A C 1
ATOM 780 O O . GLU A 1 94 ? -23.891 -6.293 3.344 1 98.19 94 GLU A O 1
ATOM 785 N N . ASN A 1 95 ? -22.875 -4.309 3.697 1 98.19 95 ASN A N 1
ATOM 786 C CA . ASN A 1 95 ? -23.922 -3.525 3.061 1 98.19 95 ASN A CA 1
ATOM 787 C C . ASN A 1 95 ? -23.703 -3.398 1.558 1 98.19 95 ASN A C 1
ATOM 789 O O . ASN A 1 95 ? -24.391 -2.627 0.885 1 98.19 95 ASN A O 1
ATOM 793 N N . ASP A 1 96 ? -22.641 -4 1.06 1 98.06 96 ASP A N 1
ATOM 794 C CA . ASP A 1 96 ? -22.281 -4.047 -0.354 1 98.06 96 ASP A CA 1
ATOM 795 C C . ASP A 1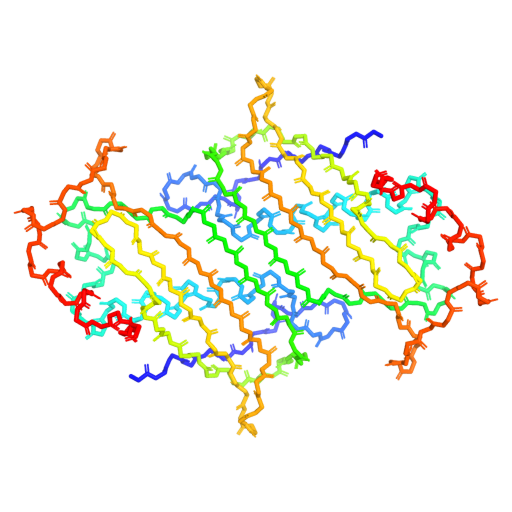 96 ? -21.688 -2.717 -0.815 1 98.06 96 ASP A C 1
ATOM 797 O O . ASP A 1 96 ? -21.656 -2.428 -2.014 1 98.06 96 ASP A O 1
ATOM 801 N N . ASP A 1 97 ? -21.312 -1.886 0.123 1 98.56 97 ASP A N 1
ATOM 802 C CA . ASP A 1 97 ? -20.594 -0.671 -0.23 1 98.56 97 ASP A CA 1
ATOM 803 C C . ASP A 1 97 ? -19.141 -0.985 -0.588 1 98.56 97 ASP A C 1
ATOM 805 O O . ASP A 1 97 ? -18.5 -1.802 0.073 1 98.56 97 ASP A O 1
ATOM 809 N N . ILE A 1 98 ? -18.672 -0.35 -1.654 1 98.88 98 ILE A N 1
ATOM 810 C CA . ILE A 1 98 ? -17.25 -0.462 -1.942 1 98.88 98 ILE A CA 1
ATOM 811 C C . ILE A 1 98 ? -16.453 0.328 -0.909 1 98.88 98 ILE A C 1
ATOM 813 O O . ILE A 1 98 ? -16.641 1.537 -0.759 1 98.88 98 ILE A O 1
ATOM 817 N N . VAL A 1 99 ? -15.547 -0.351 -0.207 1 98.88 99 VAL A N 1
ATOM 818 C CA . VAL A 1 99 ? -14.781 0.32 0.836 1 98.88 99 VAL A CA 1
ATOM 819 C C . VAL A 1 99 ? -13.367 0.599 0.336 1 98.88 99 VAL A C 1
ATOM 821 O O . VAL A 1 99 ? -12.672 1.463 0.874 1 98.88 99 VAL A O 1
ATOM 824 N N . CYS A 1 100 ? -12.961 -0.158 -0.66 1 98.81 100 CYS A N 1
ATOM 825 C CA . CYS A 1 100 ? -11.609 -0.015 -1.193 1 98.81 100 CYS A CA 1
ATOM 826 C C . CYS A 1 100 ? -11.484 -0.706 -2.547 1 98.81 100 CYS A C 1
ATOM 828 O O . CYS A 1 100 ? -12.086 -1.755 -2.771 1 98.81 100 CYS A O 1
ATOM 830 N N . THR A 1 101 ? -10.703 -0.142 -3.447 1 98.94 101 THR A N 1
ATOM 831 C CA . THR A 1 101 ? -10.234 -0.805 -4.66 1 98.94 101 THR A CA 1
ATOM 832 C C . THR A 1 101 ? -8.711 -0.774 -4.734 1 98.94 101 THR A C 1
ATOM 834 O O . THR A 1 101 ? -8.07 0.135 -4.199 1 98.94 101 THR A O 1
ATOM 837 N N . GLY A 1 102 ? -8.156 -1.768 -5.344 1 98.81 102 GLY A N 1
ATOM 838 C CA . GLY A 1 102 ? -6.703 -1.828 -5.441 1 98.81 102 GLY A CA 1
ATOM 839 C C . GLY A 1 102 ? -6.219 -2.607 -6.648 1 98.81 102 GLY A C 1
ATOM 840 O O . GLY A 1 102 ? -7.004 -3.277 -7.32 1 98.81 102 GLY A O 1
ATOM 841 N N . THR A 1 103 ? -4.91 -2.438 -6.949 1 98.88 103 THR A N 1
ATOM 842 C CA . THR A 1 103 ? -4.254 -3.199 -8.008 1 98.88 103 THR A CA 1
ATOM 843 C C . THR A 1 103 ? -2.863 -3.645 -7.57 1 98.88 103 THR A C 1
ATOM 845 O O . THR A 1 103 ? -2.234 -2.998 -6.73 1 98.88 103 THR A O 1
ATOM 848 N N . THR A 1 104 ? -2.449 -4.711 -8.086 1 98.81 104 THR A N 1
ATOM 849 C CA . THR A 1 104 ? -1.071 -5.168 -7.938 1 98.81 104 THR A CA 1
ATOM 850 C C . THR A 1 104 ? -0.528 -5.68 -9.266 1 98.81 104 THR A C 1
ATOM 852 O O . THR A 1 104 ? -1.295 -6.098 -10.141 1 98.81 104 THR A O 1
ATOM 855 N N . SER A 1 105 ? 0.742 -5.598 -9.406 1 98.62 105 SER A N 1
ATOM 856 C CA . SER A 1 105 ? 1.438 -6.262 -10.508 1 98.62 105 SER A CA 1
ATOM 857 C C . SER A 1 105 ? 2.508 -7.215 -9.984 1 98.62 105 SER A C 1
ATOM 859 O O . SER A 1 105 ? 3.074 -6.996 -8.914 1 98.62 105 SER A O 1
ATOM 861 N N . HIS A 1 106 ? 2.705 -8.227 -10.766 1 97.56 106 HIS A N 1
ATOM 862 C CA . HIS A 1 106 ? 3.594 -9.305 -10.344 1 97.56 106 HIS A CA 1
ATOM 863 C C . HIS A 1 106 ? 4.438 -9.812 -11.508 1 97.56 106 HIS A C 1
ATOM 865 O O . HIS A 1 106 ? 3.977 -9.828 -12.648 1 97.56 106 HIS A O 1
ATOM 871 N N . ALA A 1 107 ? 5.605 -10.203 -11.195 1 96.06 107 ALA A N 1
ATOM 872 C CA . ALA A 1 107 ? 6.414 -10.969 -12.141 1 96.06 107 ALA A CA 1
ATOM 873 C C . ALA A 1 107 ? 6.445 -12.445 -11.758 1 96.06 107 ALA A C 1
ATOM 875 O O . ALA A 1 107 ? 6.02 -12.82 -10.664 1 96.06 107 ALA A O 1
ATOM 876 N N . PHE A 1 108 ? 6.855 -13.234 -12.688 1 95 108 PHE A N 1
ATOM 877 C CA . PHE A 1 108 ? 7.129 -14.648 -12.438 1 95 108 PHE A CA 1
ATOM 878 C C . PHE A 1 108 ? 8.594 -14.969 -12.703 1 95 108 PHE A C 1
ATOM 880 O O . PHE A 1 108 ? 9.078 -14.82 -13.828 1 95 108 PHE A O 1
ATOM 887 N N . LEU A 1 109 ? 9.203 -15.391 -11.68 1 94.5 109 LEU A N 1
ATOM 888 C CA . LEU A 1 109 ? 10.625 -15.703 -11.758 1 94.5 109 LEU A CA 1
ATOM 889 C C . LEU A 1 109 ? 10.891 -17.156 -11.375 1 94.5 109 LEU A C 1
ATOM 891 O O . LEU A 1 109 ? 10.102 -17.75 -10.641 1 94.5 109 LEU A O 1
ATOM 895 N N . ASN A 1 110 ? 12.039 -17.672 -11.867 1 93 110 ASN A N 1
ATOM 896 C CA . ASN A 1 110 ? 12.477 -18.984 -11.398 1 93 110 ASN A CA 1
ATOM 897 C C . ASN A 1 110 ? 13.266 -18.875 -10.102 1 93 110 ASN A C 1
ATOM 899 O O . ASN A 1 110 ? 13.43 -17.781 -9.547 1 93 110 ASN A O 1
ATOM 903 N N . ALA A 1 111 ? 13.805 -19.984 -9.609 1 88.88 111 ALA A N 1
ATOM 904 C CA . ALA A 1 111 ? 14.492 -20.047 -8.32 1 88.88 111 ALA A CA 1
ATOM 905 C C . ALA A 1 111 ? 15.773 -19.219 -8.344 1 88.88 111 ALA A C 1
ATOM 907 O O . ALA A 1 111 ? 16.266 -18.781 -7.301 1 88.88 111 ALA A O 1
ATOM 908 N N . GLU A 1 112 ? 16.281 -18.984 -9.57 1 91.31 112 GLU A N 1
ATOM 909 C CA . GLU A 1 112 ? 17.516 -18.203 -9.727 1 91.31 112 GLU A CA 1
ATOM 910 C C . GLU A 1 112 ? 17.203 -16.719 -9.867 1 91.31 112 GLU A C 1
ATOM 912 O O . GLU A 1 112 ? 18.125 -15.898 -9.977 1 91.31 112 GLU A O 1
ATOM 917 N N . GLY A 1 113 ? 15.969 -16.359 -9.891 1 90.19 113 GLY A N 1
ATOM 918 C CA . GLY A 1 113 ? 15.586 -14.961 -9.984 1 90.19 113 GLY A CA 1
ATOM 919 C C . GLY A 1 113 ? 15.484 -14.469 -11.414 1 90.19 113 GLY A C 1
ATOM 920 O O . GLY A 1 113 ? 15.5 -13.258 -11.664 1 90.19 113 GLY A O 1
ATOM 921 N N . ARG A 1 114 ? 15.367 -15.445 -12.32 1 93.44 114 ARG A N 1
ATOM 922 C CA . ARG A 1 114 ? 15.25 -15.086 -13.734 1 93.44 114 ARG A CA 1
ATOM 923 C C . ARG A 1 114 ? 13.797 -15.18 -14.203 1 93.44 114 ARG A C 1
ATOM 925 O O . ARG A 1 114 ? 13.055 -16.062 -13.766 1 93.44 114 ARG A O 1
ATOM 932 N N . PRO A 1 115 ? 13.469 -14.258 -15.141 1 93.75 115 PRO A N 1
ATOM 933 C CA . PRO A 1 115 ? 12.102 -14.32 -15.672 1 93.75 115 PRO A CA 1
ATOM 934 C C . PRO A 1 115 ? 11.797 -15.648 -16.359 1 93.75 115 PRO A C 1
ATOM 936 O O . PRO A 1 115 ? 12.664 -16.203 -17.047 1 93.75 115 PRO A O 1
ATOM 939 N N . ILE A 1 116 ? 10.656 -16.125 -16.156 1 92.75 116 ILE A N 1
ATOM 940 C CA . ILE A 1 116 ? 10.203 -17.375 -16.766 1 92.75 116 ILE A CA 1
ATOM 941 C C . ILE A 1 116 ? 9.375 -17.078 -18.016 1 92.75 116 ILE A C 1
ATOM 943 O O . ILE A 1 116 ? 8.594 -16.125 -18.031 1 92.75 116 ILE A O 1
ATOM 947 N N . ARG A 1 117 ? 9.578 -17.938 -19 1 92.06 117 ARG A N 1
ATOM 948 C CA . ARG A 1 117 ? 8.656 -17.953 -20.125 1 92.06 117 ARG A CA 1
ATOM 949 C C . ARG A 1 117 ? 7.484 -18.891 -19.875 1 92.06 117 ARG A C 1
ATOM 951 O O . ARG A 1 117 ? 7.516 -20.047 -20.266 1 92.06 117 ARG A O 1
ATOM 958 N N . MET A 1 118 ? 6.453 -18.406 -19.344 1 93.19 118 MET A N 1
ATOM 959 C CA . MET A 1 118 ? 5.379 -19.219 -18.766 1 93.19 118 MET A CA 1
ATOM 960 C C . MET A 1 118 ? 4.676 -20.031 -19.844 1 93.19 118 MET A C 1
ATOM 962 O O . MET A 1 118 ? 4.285 -21.172 -19.609 1 93.19 118 MET A O 1
ATOM 966 N N . ASN A 1 119 ? 4.469 -19.328 -20.984 1 93.88 119 ASN A N 1
ATOM 967 C CA . ASN A 1 119 ? 3.779 -20.031 -22.062 1 93.88 119 ASN A CA 1
ATOM 968 C C . ASN A 1 119 ? 4.504 -21.312 -22.453 1 93.88 119 ASN A C 1
ATOM 970 O O . ASN A 1 119 ? 3.869 -22.297 -22.844 1 93.88 119 ASN A O 1
ATOM 974 N N . GLN A 1 120 ? 5.77 -21.391 -22.312 1 94.06 120 GLN A N 1
ATOM 975 C CA . GLN A 1 120 ? 6.574 -22.547 -22.688 1 94.06 120 GLN A CA 1
ATOM 976 C C . GLN A 1 120 ? 6.773 -23.484 -21.5 1 94.06 120 GLN A C 1
ATOM 978 O O . GLN A 1 120 ? 6.637 -24.703 -21.625 1 94.06 120 GLN A O 1
ATOM 983 N N . GLU A 1 121 ? 7.039 -22.953 -20.344 1 93.62 121 GLU A N 1
ATOM 984 C CA . GLU A 1 121 ? 7.441 -23.75 -19.188 1 93.62 121 GLU A CA 1
ATOM 985 C C . GLU A 1 121 ? 6.23 -24.219 -18.391 1 93.62 121 GLU A C 1
ATOM 987 O O . GLU A 1 121 ? 6.258 -25.297 -17.797 1 93.62 121 GLU A O 1
ATOM 992 N N . TYR A 1 122 ? 5.285 -23.422 -18.344 1 94.06 122 TYR A N 1
ATOM 993 C CA . TYR A 1 122 ? 4.078 -23.719 -17.578 1 94.06 122 TYR A CA 1
ATOM 994 C C . TYR A 1 122 ? 2.83 -23.375 -18.375 1 94.06 122 TYR A C 1
ATOM 996 O O . TYR A 1 122 ? 2.029 -22.531 -17.953 1 94.06 122 TYR A O 1
ATOM 1004 N N . PRO A 1 123 ? 2.564 -24.062 -19.453 1 95.25 123 PRO A N 1
ATOM 1005 C CA . PRO A 1 123 ? 1.51 -23.703 -20.406 1 95.25 123 PRO A CA 1
ATOM 1006 C C . PRO A 1 123 ? 0.115 -23.75 -19.781 1 95.25 123 PRO A C 1
ATOM 1008 O O . PRO A 1 123 ? -0.761 -22.969 -20.172 1 95.25 123 PRO A O 1
ATOM 1011 N N . GLN A 1 124 ? -0.1 -24.641 -18.875 1 95.62 124 GLN A N 1
ATOM 1012 C CA . GLN A 1 124 ? -1.425 -24.75 -18.281 1 95.62 124 GLN A CA 1
ATOM 1013 C C . GLN A 1 124 ? -1.755 -23.516 -17.438 1 95.62 124 GLN A C 1
ATOM 1015 O O . GLN A 1 124 ? -2.834 -22.938 -17.578 1 95.62 124 GLN A O 1
ATOM 1020 N N . LEU A 1 125 ? -0.841 -23.172 -16.609 1 94.94 125 LEU A N 1
ATOM 1021 C CA . LEU A 1 125 ? -1.042 -21.969 -15.805 1 94.94 125 LEU A CA 1
ATOM 1022 C C . LEU A 1 125 ? -1.172 -20.734 -16.688 1 94.94 125 LEU A C 1
ATOM 1024 O O . LEU A 1 125 ? -2.021 -19.875 -16.453 1 94.94 125 LEU A O 1
ATOM 1028 N N . TYR A 1 126 ? -0.318 -20.688 -17.703 1 96 126 TYR A N 1
ATOM 1029 C CA . TYR A 1 126 ? -0.355 -19.594 -18.656 1 96 126 TYR A CA 1
ATOM 1030 C C . TYR A 1 126 ? -1.745 -19.453 -19.266 1 96 126 TYR A C 1
ATOM 1032 O O . TYR A 1 126 ? -2.311 -18.359 -19.281 1 96 126 TYR A O 1
ATOM 1040 N N . GLU A 1 127 ? -2.283 -20.516 -19.719 1 96.31 127 GLU A N 1
ATOM 1041 C CA . GLU A 1 127 ? -3.576 -20.5 -20.391 1 96.31 127 GLU A CA 1
ATOM 1042 C C . GLU A 1 127 ? -4.695 -20.125 -19.422 1 96.31 127 GLU A C 1
ATOM 1044 O O . GLU A 1 127 ? -5.617 -19.391 -19.797 1 96.31 127 GLU A O 1
ATOM 1049 N N . ILE A 1 128 ? -4.609 -20.641 -18.25 1 96.62 128 ILE A N 1
ATOM 1050 C CA . ILE A 1 128 ? -5.629 -20.344 -17.25 1 96.62 128 ILE A CA 1
ATOM 1051 C C . ILE A 1 128 ? -5.668 -18.844 -16.984 1 96.62 128 ILE A C 1
ATOM 1053 O O . ILE A 1 128 ? -6.73 -18.219 -17.047 1 96.62 128 ILE A O 1
ATOM 1057 N N . LEU A 1 129 ? -4.496 -18.234 -16.703 1 96.56 129 LEU A N 1
ATOM 1058 C CA . LEU A 1 129 ? -4.426 -16.812 -16.391 1 96.56 129 LEU A CA 1
ATOM 1059 C C . LEU A 1 129 ? -4.824 -15.969 -17.594 1 96.56 129 LEU A C 1
ATOM 1061 O O . LEU A 1 129 ? -5.5 -14.945 -17.453 1 96.56 129 LEU A O 1
ATOM 1065 N N . LYS A 1 130 ? -4.402 -16.391 -18.719 1 95.44 130 LYS A N 1
ATOM 1066 C CA . LYS A 1 130 ? -4.766 -15.68 -19.938 1 95.44 130 LYS A CA 1
ATOM 1067 C C . LYS A 1 130 ? -6.281 -15.68 -20.141 1 95.44 130 LYS A C 1
ATOM 1069 O O . LYS A 1 130 ? -6.863 -14.648 -20.5 1 95.44 130 LYS A O 1
ATOM 1074 N N . ASP A 1 131 ? -6.902 -16.812 -19.922 1 95.88 131 ASP A N 1
ATOM 1075 C CA . ASP A 1 131 ? -8.336 -16.953 -20.125 1 95.88 131 ASP A CA 1
ATOM 1076 C C . ASP A 1 131 ? -9.117 -16.141 -19.094 1 95.88 131 ASP A C 1
ATOM 1078 O O . ASP A 1 131 ? -10.234 -15.688 -19.375 1 95.88 131 ASP A O 1
ATOM 1082 N N . LEU A 1 132 ? -8.523 -15.914 -17.969 1 96.19 132 LEU A N 1
ATOM 1083 C CA . LEU A 1 132 ? -9.195 -15.188 -16.891 1 96.19 132 LEU A CA 1
ATOM 1084 C C . LEU A 1 132 ? -9.023 -13.68 -17.078 1 96.19 132 LEU A C 1
ATOM 1086 O O . LEU A 1 132 ? -9.75 -12.891 -16.469 1 96.19 132 LEU A O 1
ATOM 1090 N N . ALA A 1 133 ? -8.031 -13.289 -17.859 1 95.25 133 ALA A N 1
ATOM 1091 C CA . ALA A 1 133 ? -7.762 -11.867 -18.047 1 95.25 133 ALA A CA 1
ATOM 1092 C C . ALA A 1 133 ? -8.961 -11.156 -18.688 1 95.25 133 ALA A C 1
ATOM 1094 O O . ALA A 1 133 ? -9.602 -11.695 -19.578 1 95.25 133 ALA A O 1
ATOM 1095 N N . VAL A 1 134 ? -9.219 -10.055 -18.109 1 89.81 134 VAL A N 1
ATOM 1096 C CA . VAL A 1 134 ? -10.32 -9.258 -18.656 1 89.81 134 VAL A CA 1
ATOM 1097 C C . VAL A 1 134 ? -10.039 -8.922 -20.125 1 89.81 134 VAL A C 1
ATOM 1099 O O . VAL A 1 134 ? -8.914 -8.57 -20.484 1 89.81 134 VAL A O 1
ATOM 1102 N N . LYS A 1 135 ? -10.953 -9.281 -20.984 1 76.69 135 LYS A N 1
ATOM 1103 C CA . LYS A 1 135 ? -10.836 -9.023 -22.406 1 76.69 135 LYS A CA 1
ATOM 1104 C C . LYS A 1 135 ? -11.203 -7.582 -22.75 1 76.69 135 LYS A C 1
ATOM 1106 O O . LYS A 1 135 ? -12.109 -7.012 -22.141 1 76.69 135 LYS A O 1
ATOM 1111 N N . ASP A 1 136 ? -10.164 -6.812 -23.234 1 58.78 136 ASP A N 1
ATOM 1112 C CA . ASP A 1 136 ? -10.531 -5.5 -23.766 1 58.78 136 ASP A CA 1
ATOM 1113 C C . ASP A 1 136 ? -11.797 -5.582 -24.609 1 58.78 136 ASP A C 1
ATOM 1115 O O . ASP A 1 136 ? -12.086 -6.621 -25.203 1 58.78 136 ASP A O 1
ATOM 1119 N N . MET B 1 1 ? 15.242 17.359 5.414 1 88.31 1 MET B N 1
ATOM 1120 C CA . MET B 1 1 ? 16.078 16.203 5.723 1 88.31 1 MET B CA 1
ATOM 1121 C C . MET B 1 1 ? 15.312 14.898 5.492 1 88.31 1 MET B C 1
ATOM 1123 O O . MET B 1 1 ? 14.109 14.828 5.746 1 88.31 1 MET B O 1
ATOM 1127 N N . ASP B 1 2 ? 16.031 13.867 5.047 1 94.94 2 ASP B N 1
ATOM 1128 C CA . ASP B 1 2 ? 15.414 12.578 4.785 1 94.94 2 ASP B CA 1
ATOM 1129 C C . ASP B 1 2 ? 15.078 11.852 6.09 1 94.94 2 ASP B C 1
ATOM 1131 O O . ASP B 1 2 ? 15.805 11.977 7.078 1 94.94 2 ASP B O 1
ATOM 1135 N N . TYR B 1 3 ? 14.031 11.234 6.082 1 98.62 3 TYR B N 1
ATOM 1136 C CA . TYR B 1 3 ? 13.711 10.305 7.16 1 98.62 3 TYR B CA 1
ATOM 1137 C C . TYR B 1 3 ? 14.453 8.984 6.98 1 98.62 3 TYR B C 1
ATOM 1139 O O . TYR B 1 3 ? 14.555 8.469 5.863 1 98.62 3 TYR B O 1
ATOM 1147 N N . ILE B 1 4 ? 15.047 8.453 8.055 1 98.81 4 ILE B N 1
ATOM 1148 C CA . ILE B 1 4 ? 15.781 7.203 7.957 1 98.81 4 ILE B CA 1
ATOM 1149 C C . ILE B 1 4 ? 15.039 6.102 8.703 1 98.81 4 ILE B C 1
ATOM 1151 O O . ILE B 1 4 ? 14.727 6.246 9.891 1 98.81 4 ILE B O 1
ATOM 1155 N N . HIS B 1 5 ? 14.711 5.066 8.031 1 98.88 5 HIS B N 1
ATOM 1156 C CA . HIS B 1 5 ? 14.148 3.865 8.641 1 98.88 5 HIS B CA 1
ATOM 1157 C C . HIS B 1 5 ? 15.133 2.703 8.586 1 98.88 5 HIS B C 1
ATOM 1159 O O . HIS B 1 5 ? 15.688 2.406 7.523 1 98.88 5 HIS B O 1
ATOM 1165 N N . THR B 1 6 ? 15.375 2.078 9.68 1 98.81 6 THR B N 1
ATOM 1166 C CA . THR B 1 6 ? 16.141 0.833 9.711 1 98.81 6 THR B CA 1
ATOM 1167 C C . THR B 1 6 ? 15.203 -0.372 9.703 1 98.81 6 THR B C 1
ATOM 1169 O O . THR B 1 6 ? 14.344 -0.501 10.586 1 98.81 6 THR B O 1
ATOM 1172 N N . VAL B 1 7 ? 15.367 -1.213 8.703 1 98.81 7 VAL B N 1
ATOM 1173 C CA . VAL B 1 7 ? 14.492 -2.369 8.562 1 98.81 7 VAL B CA 1
ATOM 1174 C C . VAL B 1 7 ? 14.578 -3.238 9.812 1 98.81 7 VAL B C 1
ATOM 1176 O O . VAL B 1 7 ? 15.672 -3.6 10.25 1 98.81 7 VAL B O 1
ATOM 1179 N N . ASN B 1 8 ? 13.477 -3.568 10.359 1 98.69 8 ASN B N 1
ATOM 1180 C CA . ASN B 1 8 ? 13.398 -4.461 11.508 1 98.69 8 ASN B CA 1
ATOM 1181 C C . ASN B 1 8 ? 13.25 -5.918 11.078 1 98.69 8 ASN B C 1
ATOM 1183 O O . ASN B 1 8 ? 12.711 -6.203 10.008 1 98.69 8 ASN B O 1
ATOM 1187 N N . TYR B 1 9 ? 13.578 -6.789 12 1 98.44 9 TYR B N 1
ATOM 1188 C CA . TYR B 1 9 ? 13.508 -8.219 11.734 1 98.44 9 TYR B CA 1
ATOM 1189 C C . TYR B 1 9 ? 12.07 -8.648 11.445 1 98.44 9 TYR B C 1
ATOM 1191 O O . TYR B 1 9 ? 11.82 -9.414 10.516 1 98.44 9 TYR B O 1
ATOM 1199 N N . TYR B 1 10 ? 11.102 -8.148 12.141 1 97.94 10 TYR B N 1
ATOM 1200 C CA . TYR B 1 10 ? 9.711 -8.562 12.055 1 97.94 10 TYR B CA 1
ATOM 1201 C C . TYR B 1 10 ? 9.047 -7.992 10.805 1 97.94 10 TYR B C 1
ATOM 1203 O O . TYR B 1 10 ? 7.887 -8.297 10.516 1 97.94 10 TYR B O 1
ATOM 1211 N N . GLU B 1 11 ? 9.711 -7.137 10.078 1 98.44 11 GLU B N 1
ATOM 1212 C CA . GLU B 1 11 ? 9.156 -6.555 8.859 1 98.44 11 GLU B CA 1
ATOM 1213 C C . GLU B 1 11 ? 9.461 -7.426 7.648 1 98.44 11 GLU B C 1
ATOM 1215 O O . GLU B 1 11 ? 8.977 -7.152 6.547 1 98.44 11 GLU B O 1
ATOM 1220 N N . THR B 1 12 ? 10.328 -8.445 7.805 1 98.06 12 THR B N 1
ATOM 1221 C CA . THR B 1 12 ? 10.68 -9.352 6.719 1 98.06 12 THR B CA 1
ATOM 1222 C C . THR B 1 12 ? 9.727 -10.547 6.672 1 98.06 12 THR B C 1
ATOM 1224 O O . THR B 1 12 ? 8.969 -10.781 7.613 1 98.06 12 THR B O 1
ATOM 1227 N N . ASP B 1 13 ? 9.68 -11.211 5.523 1 95.69 13 ASP B N 1
ATOM 1228 C CA . ASP B 1 13 ? 8.797 -12.367 5.367 1 95.69 13 ASP B CA 1
ATOM 1229 C C . ASP B 1 13 ? 9.609 -13.641 5.168 1 95.69 13 ASP B C 1
ATOM 1231 O O . ASP B 1 13 ? 10.82 -13.664 5.41 1 95.69 13 ASP B O 1
ATOM 1235 N N . LYS B 1 14 ? 8.938 -14.758 4.82 1 89.62 14 LYS B N 1
ATOM 1236 C CA . LYS B 1 14 ? 9.547 -16.078 4.703 1 89.62 14 LYS B CA 1
ATOM 1237 C C . LYS B 1 14 ? 10.711 -16.062 3.719 1 89.62 14 LYS B C 1
ATOM 1239 O O . LYS B 1 14 ? 11.641 -16.859 3.836 1 89.62 14 LYS B O 1
ATOM 1244 N N . MET B 1 15 ? 10.734 -15.109 2.809 1 89.62 15 MET B N 1
ATOM 1245 C CA . MET B 1 15 ? 11.781 -15.039 1.793 1 89.62 15 MET B CA 1
ATOM 1246 C C . MET B 1 15 ? 12.992 -14.266 2.314 1 89.62 15 MET B C 1
ATOM 1248 O O . MET B 1 15 ? 13.992 -14.117 1.608 1 89.62 15 MET B O 1
ATOM 1252 N N . GLY B 1 16 ? 12.852 -13.695 3.557 1 94.75 16 GLY B N 1
ATOM 1253 C CA . GLY B 1 16 ? 13.953 -12.969 4.168 1 94.75 16 GLY B CA 1
ATOM 1254 C C . GLY B 1 16 ? 14.055 -11.531 3.699 1 94.75 16 GLY B C 1
ATOM 1255 O O . GLY B 1 16 ? 15.078 -10.875 3.916 1 94.75 16 GLY B O 1
ATOM 1256 N N . ILE B 1 17 ? 13.078 -11.078 2.992 1 97 17 ILE B N 1
ATOM 1257 C CA . ILE B 1 17 ? 13.07 -9.703 2.5 1 97 17 ILE B CA 1
ATOM 1258 C C . ILE B 1 17 ? 11.922 -8.93 3.143 1 97 17 ILE B C 1
ATOM 1260 O O . ILE B 1 17 ? 11 -9.531 3.713 1 97 17 ILE B O 1
ATOM 1264 N N . THR B 1 18 ? 11.953 -7.629 3.047 1 98.62 18 THR B N 1
ATOM 1265 C CA . THR B 1 18 ? 10.898 -6.789 3.594 1 98.62 18 THR B CA 1
ATOM 1266 C C . THR B 1 18 ? 9.562 -7.086 2.908 1 98.62 18 THR B C 1
ATOM 1268 O O . THR B 1 18 ? 9.484 -7.09 1.679 1 98.62 18 THR B O 1
ATOM 1271 N N . HIS B 1 19 ? 8.586 -7.312 3.707 1 98.5 19 HIS B N 1
ATOM 1272 C CA . HIS B 1 19 ? 7.242 -7.469 3.168 1 98.5 19 HIS B CA 1
ATOM 1273 C C . HIS B 1 19 ? 6.758 -6.18 2.512 1 98.5 19 HIS B C 1
ATOM 1275 O O . HIS B 1 19 ? 6.934 -5.094 3.066 1 98.5 19 HIS B O 1
ATOM 1281 N N . HIS B 1 20 ? 6.094 -6.297 1.401 1 98.69 20 HIS B N 1
ATOM 1282 C CA . HIS B 1 20 ? 5.777 -5.141 0.571 1 98.69 20 HIS B CA 1
ATOM 1283 C C . HIS B 1 20 ? 4.836 -4.184 1.294 1 98.69 20 HIS B C 1
ATOM 1285 O O . HIS B 1 20 ? 4.836 -2.98 1.023 1 98.69 20 HIS B O 1
ATOM 1291 N N . SER B 1 21 ? 4.02 -4.621 2.221 1 98.62 21 SER B N 1
ATOM 1292 C CA . SER B 1 21 ? 3.094 -3.75 2.936 1 98.62 21 SER B CA 1
ATOM 1293 C C . SER B 1 21 ? 3.838 -2.801 3.869 1 98.62 21 SER B C 1
ATOM 1295 O O . SER B 1 21 ? 3.309 -1.752 4.246 1 98.62 21 SER B O 1
ATOM 1297 N N . ASN B 1 22 ? 5.031 -3.133 4.246 1 98.75 22 ASN B N 1
ATOM 1298 C CA . ASN B 1 22 ? 5.762 -2.33 5.219 1 98.75 22 ASN B CA 1
ATOM 1299 C C . ASN B 1 22 ? 6.277 -1.033 4.605 1 98.75 22 ASN B C 1
ATOM 1301 O O . ASN B 1 22 ? 6.418 -0.025 5.301 1 98.75 22 ASN B O 1
ATOM 1305 N N . TYR B 1 23 ? 6.496 -1.021 3.316 1 98.88 23 TYR B N 1
ATOM 1306 C CA . TYR B 1 23 ? 6.91 0.214 2.658 1 98.88 23 TYR B CA 1
ATOM 1307 C C . TYR B 1 23 ? 5.836 1.288 2.797 1 98.88 23 TYR B C 1
ATOM 1309 O O . TYR B 1 23 ? 6.148 2.479 2.867 1 98.88 23 TYR B O 1
ATOM 1317 N N . ILE B 1 24 ? 4.598 0.855 2.854 1 98.81 24 ILE B N 1
ATOM 1318 C CA . ILE B 1 24 ? 3.475 1.764 3.07 1 98.81 24 ILE B CA 1
ATOM 1319 C C . ILE B 1 24 ? 3.572 2.379 4.465 1 98.81 24 ILE B C 1
ATOM 1321 O O . ILE B 1 24 ? 3.332 3.574 4.641 1 98.81 24 ILE B O 1
ATOM 1325 N N . ARG B 1 25 ? 3.916 1.617 5.41 1 98.62 25 ARG B N 1
ATOM 1326 C CA . ARG B 1 25 ? 4.09 2.1 6.777 1 98.62 25 ARG B CA 1
ATOM 1327 C C . ARG B 1 25 ? 5.262 3.074 6.867 1 98.62 25 ARG B C 1
ATOM 1329 O O . ARG B 1 25 ? 5.188 4.078 7.578 1 98.62 25 ARG B O 1
ATOM 1336 N N . TRP B 1 26 ? 6.305 2.811 6.117 1 98.88 26 TRP B N 1
ATOM 1337 C CA . TRP B 1 26 ? 7.445 3.721 6.102 1 98.88 26 TRP B CA 1
ATOM 1338 C C . TRP B 1 26 ? 7.062 5.066 5.504 1 98.88 26 TRP B C 1
ATOM 1340 O O . TRP B 1 26 ? 7.566 6.109 5.926 1 98.88 26 TRP B O 1
ATOM 1350 N N . MET B 1 27 ? 6.195 5.051 4.484 1 98.81 27 MET B N 1
ATOM 1351 C CA . MET B 1 27 ? 5.68 6.309 3.953 1 98.81 27 MET B CA 1
ATOM 1352 C C . MET B 1 27 ? 5.004 7.129 5.051 1 98.81 27 MET B C 1
ATOM 1354 O O . MET B 1 27 ? 5.176 8.344 5.117 1 98.81 27 MET B O 1
ATOM 1358 N N . GLU B 1 28 ? 4.234 6.453 5.859 1 98.31 28 GLU B N 1
ATOM 1359 C CA . GLU B 1 28 ? 3.562 7.145 6.957 1 98.31 28 GLU B CA 1
ATOM 1360 C C . GLU B 1 28 ? 4.57 7.73 7.941 1 98.31 28 GLU B C 1
ATOM 1362 O O . GLU B 1 28 ? 4.441 8.883 8.359 1 98.31 28 GLU B O 1
ATOM 1367 N N . GLU B 1 29 ? 5.578 6.926 8.312 1 98.31 29 GLU B N 1
ATOM 1368 C CA . GLU B 1 29 ? 6.625 7.434 9.203 1 98.31 29 GLU B CA 1
ATOM 1369 C C . GLU B 1 29 ? 7.27 8.695 8.625 1 98.31 29 GLU B C 1
ATOM 1371 O O . GLU B 1 29 ? 7.422 9.695 9.328 1 98.31 29 GLU B O 1
ATOM 1376 N N . ALA B 1 30 ? 7.598 8.602 7.379 1 98.69 30 ALA B N 1
ATOM 1377 C CA . ALA B 1 30 ? 8.289 9.703 6.707 1 98.69 30 ALA B CA 1
ATOM 1378 C C . ALA B 1 30 ? 7.391 10.93 6.594 1 98.69 30 ALA B C 1
ATOM 1380 O O . ALA B 1 30 ? 7.848 12.062 6.758 1 98.69 30 ALA B O 1
ATOM 1381 N N . ARG B 1 31 ? 6.129 10.695 6.281 1 97.81 31 ARG B N 1
ATOM 1382 C CA . ARG B 1 31 ? 5.176 11.797 6.172 1 97.81 31 ARG B CA 1
ATOM 1383 C C . ARG B 1 31 ? 5.004 12.516 7.508 1 97.81 31 ARG B C 1
ATOM 1385 O O . ARG B 1 31 ? 4.922 13.742 7.551 1 97.81 31 ARG B O 1
ATOM 1392 N N . ILE B 1 32 ? 4.934 11.773 8.578 1 96.69 32 ILE B N 1
ATOM 1393 C CA . ILE B 1 32 ? 4.797 12.344 9.914 1 96.69 32 ILE B CA 1
ATOM 1394 C C . ILE B 1 32 ? 6.031 13.172 10.25 1 96.69 32 ILE B C 1
ATOM 1396 O O . ILE B 1 32 ? 5.918 14.289 10.766 1 96.69 32 ILE B O 1
ATOM 1400 N N . ASP B 1 33 ? 7.188 12.656 9.953 1 98.12 33 ASP B N 1
ATOM 1401 C CA . ASP B 1 33 ? 8.43 13.398 10.148 1 98.12 33 ASP B CA 1
ATOM 1402 C C . ASP B 1 33 ? 8.445 14.672 9.312 1 98.12 33 ASP B C 1
ATOM 1404 O O . ASP B 1 33 ? 8.852 15.734 9.789 1 98.12 33 ASP B O 1
ATOM 1408 N N . PHE B 1 34 ? 8.008 14.578 8.031 1 97.94 34 PHE B N 1
ATOM 1409 C CA . PHE 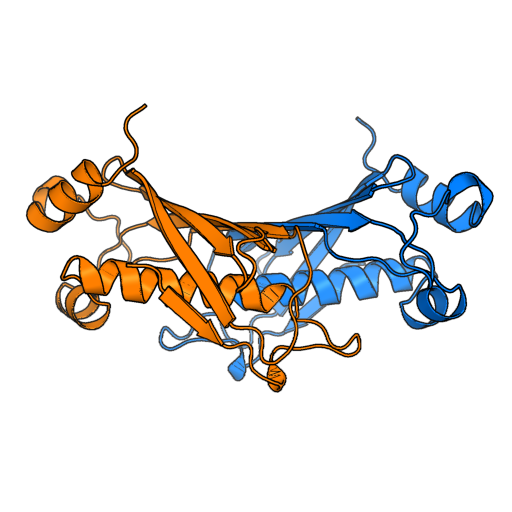B 1 34 ? 7.934 15.719 7.121 1 97.94 34 PHE B CA 1
ATOM 1410 C C . PHE B 1 34 ? 7.059 16.812 7.707 1 97.94 34 PHE B C 1
ATOM 1412 O O . PHE B 1 34 ? 7.469 17.984 7.77 1 97.94 34 PHE B O 1
ATOM 1419 N N . LEU B 1 35 ? 5.914 16.453 8.141 1 96.75 35 LEU B N 1
ATOM 1420 C CA . LEU B 1 35 ? 4.996 17.406 8.742 1 96.75 35 LEU B CA 1
ATOM 1421 C C . LEU B 1 35 ? 5.613 18.047 9.984 1 96.75 35 LEU B C 1
ATOM 1423 O O . LEU B 1 35 ? 5.457 19.25 10.211 1 96.75 35 LEU B O 1
ATOM 1427 N N . SER B 1 36 ? 6.309 17.234 10.781 1 97.06 36 SER B N 1
ATOM 1428 C CA . SER B 1 36 ? 6.992 17.75 11.961 1 97.06 36 SER B CA 1
ATOM 1429 C C . SER B 1 36 ? 8.047 18.781 11.57 1 97.06 36 SER B C 1
ATOM 1431 O O . SER B 1 36 ? 8.164 19.828 12.211 1 97.06 36 SER B O 1
ATOM 1433 N N . GLN B 1 37 ? 8.766 18.547 10.586 1 96.94 37 GLN B N 1
ATOM 1434 C CA . GLN B 1 37 ? 9.844 19.422 10.125 1 96.94 37 GLN B CA 1
ATOM 1435 C C . GLN B 1 37 ? 9.305 20.781 9.695 1 96.94 37 GLN B C 1
ATOM 1437 O O . GLN B 1 37 ? 9.992 21.797 9.828 1 96.94 37 GLN B O 1
ATOM 1442 N N . ILE B 1 38 ? 8.109 20.797 9.234 1 95.69 38 ILE B N 1
ATOM 1443 C CA . ILE B 1 38 ? 7.562 22.078 8.773 1 95.69 38 ILE B CA 1
ATOM 1444 C C . ILE B 1 38 ? 6.746 22.719 9.891 1 95.69 38 ILE B C 1
ATOM 1446 O O . ILE B 1 38 ? 5.996 23.672 9.656 1 95.69 38 ILE B O 1
ATOM 1450 N N . GLY B 1 39 ? 6.746 22.109 11.055 1 95.94 39 GLY B N 1
ATOM 1451 C CA . GLY B 1 39 ? 6.176 22.734 12.242 1 95.94 39 GLY B CA 1
ATOM 1452 C C . GLY B 1 39 ? 4.758 22.266 12.523 1 95.94 39 GLY B C 1
ATOM 1453 O O . GLY B 1 39 ? 4.043 22.891 13.312 1 95.94 39 GLY B O 1
ATOM 1454 N N . TYR B 1 40 ? 4.344 21.219 11.875 1 95.62 40 TYR B N 1
ATOM 1455 C CA . TYR B 1 40 ? 2.979 20.719 12.039 1 95.62 40 TYR B CA 1
ATOM 1456 C C . TYR B 1 40 ? 2.963 19.234 12.32 1 95.62 40 TYR B C 1
ATOM 1458 O O . TYR B 1 40 ? 2.361 18.453 11.57 1 95.62 40 TYR B O 1
ATOM 1466 N N . ASP B 1 41 ? 3.484 18.922 13.406 1 93.31 41 ASP B N 1
ATOM 1467 C CA . ASP B 1 41 ? 3.459 17.516 13.781 1 93.31 41 ASP B CA 1
ATOM 1468 C C . ASP B 1 41 ? 2.037 17.047 14.086 1 93.31 41 ASP B C 1
ATOM 1470 O O . ASP B 1 41 ? 1.108 17.859 14.125 1 93.31 41 ASP B O 1
ATOM 1474 N N . TYR B 1 42 ? 1.892 15.789 14.227 1 89.81 42 TYR B N 1
ATOM 1475 C CA . TYR B 1 42 ? 0.562 15.203 14.352 1 89.81 42 TYR B CA 1
ATOM 1476 C C . TYR B 1 42 ? -0.15 15.719 15.594 1 89.81 42 TYR B C 1
ATOM 1478 O O . TYR B 1 42 ? -1.366 15.93 15.578 1 89.81 42 TYR B O 1
ATOM 1486 N N . ALA B 1 43 ? 0.567 15.914 16.641 1 90.75 43 ALA B N 1
ATOM 1487 C CA . ALA B 1 43 ? -0.028 16.453 17.859 1 90.75 43 ALA B CA 1
ATOM 1488 C C . ALA B 1 43 ? -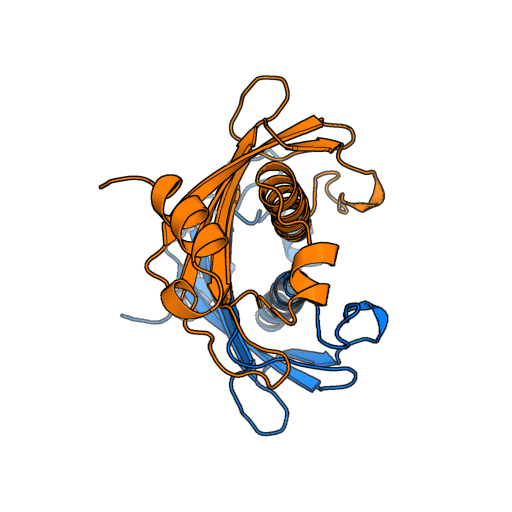0.624 17.844 17.609 1 90.75 43 ALA B C 1
ATOM 1490 O O . ALA B 1 43 ? -1.732 18.141 18.062 1 90.75 43 ALA B O 1
ATOM 1491 N N . LYS B 1 44 ? 0.103 18.672 16.938 1 93.62 44 LYS B N 1
ATOM 1492 C CA . LYS B 1 44 ? -0.376 20.016 16.594 1 93.62 44 LYS B CA 1
ATOM 1493 C C . LYS B 1 44 ? -1.604 19.938 15.688 1 93.62 44 LYS B C 1
ATOM 1495 O O . LYS B 1 44 ? -2.584 20.656 15.906 1 93.62 44 LYS B O 1
ATOM 1500 N N . LEU B 1 45 ? -1.564 19.078 14.688 1 92.62 45 LEU B N 1
ATOM 1501 C CA . LEU B 1 45 ? -2.703 18.922 13.797 1 92.62 45 LEU B CA 1
ATOM 1502 C C . LEU B 1 45 ? -3.945 18.484 14.562 1 92.62 45 LEU B C 1
ATOM 1504 O O . LEU B 1 45 ? -5.035 19.016 14.344 1 92.62 45 LEU B O 1
ATOM 1508 N N . GLU B 1 46 ? -3.742 17.578 15.438 1 90.38 46 GLU B N 1
ATOM 1509 C CA . GLU B 1 46 ? -4.84 17.094 16.266 1 90.38 46 GLU B CA 1
ATOM 1510 C C . GLU B 1 46 ? -5.41 18.203 17.125 1 90.38 46 GLU B C 1
ATOM 1512 O O . GLU B 1 46 ? -6.629 18.344 17.266 1 90.38 46 GLU B O 1
ATOM 1517 N N . GLN B 1 47 ? -4.613 19 17.766 1 93 47 GLN B N 1
ATOM 1518 C CA . GLN B 1 47 ? -5.035 20.125 18.594 1 93 47 GLN B CA 1
ATOM 1519 C C . GLN B 1 47 ? -5.836 21.141 17.766 1 93 47 GLN B C 1
ATOM 1521 O O . GLN B 1 47 ? -6.762 21.766 18.281 1 93 47 GLN B O 1
ATOM 1526 N N . MET B 1 48 ? -5.48 21.234 16.531 1 93.44 48 MET B N 1
ATOM 1527 C CA . MET B 1 48 ? -6.152 22.156 15.617 1 93.44 48 MET B CA 1
ATOM 1528 C C . MET B 1 48 ? -7.473 21.562 15.125 1 93.44 48 MET B C 1
ATOM 1530 O O . MET B 1 48 ? -8.227 22.234 14.414 1 93.44 48 MET B O 1
ATOM 1534 N N . GLY B 1 49 ? -7.68 20.328 15.492 1 92 49 GLY B N 1
ATOM 1535 C CA . GLY B 1 49 ? -8.914 19.672 15.078 1 92 49 GLY B CA 1
ATOM 1536 C C . GLY B 1 49 ? -8.883 19.188 13.648 1 92 49 GLY B C 1
ATOM 1537 O O . GLY B 1 49 ? -9.93 19.016 13.016 1 92 49 GLY B O 1
ATOM 1538 N N . ILE B 1 50 ? -7.715 19.016 13.094 1 93.56 50 ILE B N 1
ATOM 1539 C CA . ILE B 1 50 ? -7.566 18.594 11.703 1 93.56 50 ILE B CA 1
ATOM 1540 C C . ILE B 1 50 ? -7.367 17.078 11.633 1 93.56 50 ILE B C 1
ATOM 1542 O O . ILE B 1 50 ? -6.527 16.531 12.336 1 93.56 50 ILE B O 1
ATOM 1546 N N . ILE B 1 51 ? -8.164 16.422 10.836 1 92.25 51 ILE B N 1
ATOM 1547 C CA . ILE B 1 51 ? -8.008 15.023 10.477 1 92.25 51 ILE B CA 1
ATOM 1548 C C . ILE B 1 51 ? -7.551 14.914 9.023 1 92.25 51 ILE B C 1
ATOM 1550 O O . ILE B 1 51 ? -8.062 15.617 8.148 1 92.25 51 ILE B O 1
ATOM 1554 N N . SER B 1 52 ? -6.594 14.125 8.797 1 94.25 52 SER B N 1
ATOM 1555 C CA . SER B 1 52 ? -6.059 13.961 7.445 1 94.25 52 SER B CA 1
ATOM 1556 C C . SER B 1 52 ? -6.059 12.5 7.023 1 94.25 52 SER B C 1
ATOM 1558 O O . SER B 1 52 ? -5.016 11.836 7.047 1 94.25 52 SER B O 1
ATOM 1560 N N . PRO B 1 53 ? -7.145 12.008 6.578 1 95.38 53 PRO B N 1
ATOM 1561 C CA . PRO B 1 53 ? -7.215 10.609 6.145 1 95.38 53 PRO B CA 1
ATOM 1562 C C . PRO B 1 53 ? -6.422 10.352 4.867 1 95.38 53 PRO B C 1
ATOM 1564 O O . PRO B 1 53 ? -6.281 11.242 4.031 1 95.38 53 PRO B O 1
ATOM 1567 N N . VAL B 1 54 ? -5.902 9.172 4.766 1 98.12 54 VAL B N 1
ATOM 1568 C CA . VAL B 1 54 ? -5.293 8.703 3.523 1 98.12 54 VAL B CA 1
ATOM 1569 C C . VAL B 1 54 ? -6.379 8.336 2.52 1 98.12 54 VAL B C 1
ATOM 1571 O O . VAL B 1 54 ? -7.262 7.523 2.82 1 98.12 54 VAL B O 1
ATOM 1574 N N . LEU B 1 55 ? -6.297 8.859 1.32 1 98.19 55 LEU B N 1
ATOM 1575 C CA . LEU B 1 55 ? -7.293 8.602 0.285 1 98.19 55 LEU B CA 1
ATOM 1576 C C . LEU B 1 55 ? -6.812 7.52 -0.676 1 98.19 55 LEU B C 1
ATOM 1578 O O . LEU B 1 55 ? -7.625 6.781 -1.236 1 98.19 55 LEU B O 1
ATOM 1582 N N . SER B 1 56 ? -5.523 7.539 -0.866 1 98.81 56 SER B N 1
ATOM 1583 C CA . SER B 1 56 ? -4.945 6.543 -1.763 1 98.81 56 SER B CA 1
ATOM 1584 C C . SER B 1 56 ? -3.449 6.371 -1.508 1 98.81 56 SER B C 1
ATOM 1586 O O . SER B 1 56 ? -2.807 7.254 -0.934 1 98.81 56 SER B O 1
ATOM 1588 N N . VAL B 1 57 ? -2.938 5.25 -1.927 1 98.88 57 VAL B N 1
ATOM 1589 C CA . VAL B 1 57 ? -1.504 4.977 -1.89 1 98.88 57 VAL B CA 1
ATOM 1590 C C . VAL B 1 57 ? -1.086 4.234 -3.158 1 98.88 57 VAL B C 1
ATOM 1592 O O . VAL B 1 57 ? -1.894 3.527 -3.766 1 98.88 57 VAL B O 1
ATOM 1595 N N . SER B 1 58 ? 0.138 4.398 -3.539 1 98.88 58 SER B N 1
ATOM 1596 C CA . SER B 1 58 ? 0.779 3.574 -4.559 1 98.88 58 SER B CA 1
ATOM 1597 C C . SER B 1 58 ? 2.254 3.354 -4.242 1 98.88 58 SER B C 1
ATOM 1599 O O . SER B 1 58 ? 2.9 4.211 -3.639 1 98.88 58 SER B O 1
ATOM 1601 N N . CYS B 1 59 ? 2.729 2.275 -4.641 1 98.75 59 CYS B N 1
ATOM 1602 C CA . CYS B 1 59 ? 4.141 1.933 -4.488 1 98.75 59 CYS B CA 1
ATOM 1603 C C . CYS B 1 59 ? 4.648 1.172 -5.703 1 98.75 59 CYS B C 1
ATOM 1605 O O . CYS B 1 59 ? 3.955 0.304 -6.234 1 98.75 59 CYS B O 1
ATOM 1607 N N . ASP B 1 60 ? 5.816 1.508 -6.109 1 98.88 60 ASP B N 1
ATOM 1608 C CA . ASP B 1 60 ? 6.602 0.76 -7.086 1 98.88 60 ASP B CA 1
ATOM 1609 C C . ASP B 1 60 ? 7.871 0.199 -6.457 1 98.88 60 ASP B C 1
ATOM 1611 O O . ASP B 1 60 ? 8.727 0.956 -5.996 1 98.88 60 ASP B O 1
ATOM 1615 N N . TYR B 1 61 ? 7.949 -1.109 -6.441 1 98.75 61 TYR B N 1
ATOM 1616 C CA . TYR B 1 61 ? 9.07 -1.777 -5.797 1 98.75 61 TYR B CA 1
ATOM 1617 C C . TYR B 1 61 ? 10.18 -2.066 -6.797 1 98.75 61 TYR B C 1
ATOM 1619 O O . TYR B 1 61 ? 9.992 -2.842 -7.738 1 98.75 61 TYR B O 1
ATOM 1627 N N . LYS B 1 62 ? 11.312 -1.495 -6.539 1 98.56 62 LYS B N 1
ATOM 1628 C CA . LYS B 1 62 ? 12.398 -1.561 -7.516 1 98.56 62 LYS B CA 1
ATOM 1629 C C . LYS B 1 62 ? 13.445 -2.596 -7.105 1 98.56 62 LYS B C 1
ATOM 1631 O O . LYS B 1 62 ? 13.93 -3.355 -7.945 1 98.56 62 LYS B O 1
ATOM 1636 N N . LYS B 1 63 ? 13.867 -2.543 -5.887 1 97.88 63 LYS B N 1
ATOM 1637 C CA . LYS B 1 63 ? 14.836 -3.48 -5.324 1 97.88 63 LYS B CA 1
ATOM 1638 C C . LYS B 1 63 ? 14.398 -3.963 -3.945 1 97.88 63 LYS B C 1
ATOM 1640 O O . LYS B 1 63 ? 13.805 -3.205 -3.176 1 97.88 63 LYS B O 1
ATOM 1645 N N . THR B 1 64 ? 14.734 -5.18 -3.615 1 96.69 64 THR B N 1
ATOM 1646 C CA . THR B 1 64 ? 14.383 -5.734 -2.314 1 96.69 64 THR B CA 1
ATOM 1647 C C . THR B 1 64 ? 15.242 -5.117 -1.212 1 96.69 64 THR B C 1
ATOM 1649 O O . THR B 1 64 ? 16.344 -4.637 -1.473 1 96.69 64 THR B O 1
ATOM 1652 N N . THR B 1 65 ? 14.734 -5.039 -0.022 1 98.5 65 THR B N 1
ATOM 1653 C CA . THR B 1 65 ? 15.469 -4.641 1.174 1 98.5 65 THR B CA 1
ATOM 1654 C C . THR B 1 65 ? 15.43 -5.75 2.225 1 98.5 65 THR B C 1
ATOM 1656 O O . THR B 1 65 ? 14.547 -6.605 2.201 1 98.5 65 THR B O 1
ATOM 1659 N N . THR B 1 66 ? 16.469 -5.742 3.084 1 98.38 66 THR B N 1
ATOM 1660 C CA . THR B 1 66 ? 16.594 -6.785 4.102 1 98.38 66 THR B CA 1
ATOM 1661 C C . THR B 1 66 ? 17.016 -6.188 5.438 1 98.38 66 THR B C 1
ATOM 1663 O O . THR B 1 66 ? 17.484 -5.047 5.496 1 98.38 66 THR B O 1
ATOM 1666 N N . PHE B 1 67 ? 16.719 -6.898 6.492 1 98.31 67 PHE B N 1
ATOM 1667 C CA . PHE B 1 67 ? 17.266 -6.512 7.789 1 98.31 67 PHE B CA 1
ATOM 1668 C C . PHE B 1 67 ? 18.781 -6.617 7.793 1 98.31 67 PHE B C 1
ATOM 1670 O O . PHE B 1 67 ? 19.344 -7.621 7.352 1 98.31 67 PHE B O 1
ATOM 1677 N N . PRO B 1 68 ? 19.453 -5.645 8.344 1 98.25 68 PRO B N 1
ATOM 1678 C CA . PRO B 1 68 ? 19 -4.383 8.938 1 98.25 68 PRO B CA 1
ATOM 1679 C C . PRO B 1 68 ? 19.312 -3.172 8.055 1 98.25 68 PRO B C 1
ATOM 1681 O O . PRO B 1 68 ? 19.781 -2.146 8.547 1 98.25 68 PRO B O 1
ATOM 1684 N N . ASP B 1 69 ? 18.969 -3.27 6.754 1 98.62 69 ASP B N 1
ATOM 1685 C CA . ASP B 1 69 ? 19.234 -2.18 5.82 1 98.62 69 ASP B CA 1
ATOM 1686 C C . ASP B 1 69 ? 18.719 -0.85 6.371 1 98.62 69 ASP B C 1
ATOM 1688 O O . ASP B 1 69 ? 17.656 -0.792 6.977 1 98.62 69 ASP B O 1
ATOM 1692 N N . LYS B 1 70 ? 19.438 0.208 6.176 1 98.81 70 LYS B N 1
ATOM 1693 C CA . LYS B 1 70 ? 18.969 1.576 6.379 1 98.81 70 LYS B CA 1
ATOM 1694 C C . LYS B 1 70 ? 18.344 2.135 5.105 1 98.81 70 LYS B C 1
ATOM 1696 O O . LYS B 1 70 ? 18.953 2.084 4.031 1 98.81 70 LYS B O 1
ATOM 1701 N N . ILE B 1 71 ? 17.141 2.625 5.242 1 98.88 71 ILE B N 1
ATOM 1702 C CA . ILE B 1 71 ? 16.391 3.168 4.117 1 98.88 71 ILE B CA 1
ATOM 1703 C C . ILE B 1 71 ? 16.188 4.668 4.305 1 98.88 71 ILE B C 1
ATOM 1705 O O . ILE B 1 71 ? 15.617 5.105 5.305 1 98.88 71 ILE B O 1
ATOM 1709 N N . TYR B 1 72 ? 16.672 5.449 3.359 1 98.88 72 TYR B N 1
ATOM 1710 C CA . TYR B 1 72 ? 16.516 6.898 3.336 1 98.88 72 TYR B CA 1
ATOM 1711 C C . TYR B 1 72 ? 15.281 7.297 2.531 1 98.88 72 TYR B C 1
ATOM 1713 O O . TYR B 1 72 ? 15.172 6.965 1.348 1 98.88 72 TYR B O 1
ATOM 1721 N N . ILE B 1 73 ? 14.383 8.008 3.121 1 98.94 73 ILE B N 1
ATOM 1722 C CA . ILE B 1 73 ? 13.102 8.305 2.494 1 98.94 73 ILE B CA 1
ATOM 1723 C C . ILE B 1 73 ? 12.945 9.82 2.332 1 98.94 73 ILE B C 1
ATOM 1725 O O . ILE B 1 73 ? 12.93 10.555 3.322 1 98.94 73 ILE B O 1
ATOM 1729 N N . SER B 1 74 ? 12.82 10.242 1.103 1 98.69 74 SER B N 1
ATOM 1730 C CA . SER B 1 74 ? 12.539 11.641 0.775 1 98.69 74 SER B CA 1
ATOM 1731 C C . SER B 1 74 ? 11.055 11.852 0.485 1 98.69 74 SER B C 1
ATOM 1733 O O . SER B 1 74 ? 10.438 11.055 -0.222 1 98.69 74 SER B O 1
ATOM 1735 N N . VAL B 1 75 ? 10.539 12.891 1.032 1 98.62 75 VAL B N 1
ATOM 1736 C CA . VAL B 1 75 ? 9.141 13.234 0.833 1 98.62 75 VAL B CA 1
ATOM 1737 C C . VAL B 1 75 ? 9.031 14.562 0.084 1 98.62 75 VAL B C 1
ATOM 1739 O O . VAL B 1 75 ? 9.734 15.523 0.413 1 98.62 75 VAL B O 1
ATOM 1742 N N . THR B 1 76 ? 8.188 14.602 -0.89 1 98.12 76 THR B N 1
ATOM 1743 C CA . THR B 1 76 ? 7.941 15.828 -1.642 1 98.12 76 THR B CA 1
ATOM 1744 C C . THR B 1 76 ? 6.441 16.078 -1.799 1 98.12 76 THR B C 1
ATOM 1746 O O . THR B 1 76 ? 5.668 15.133 -1.982 1 98.12 76 THR B O 1
ATOM 1749 N N . VAL B 1 77 ? 6.059 17.344 -1.702 1 98.25 77 VAL B N 1
ATOM 1750 C CA . VAL B 1 77 ? 4.688 17.719 -2.021 1 98.25 77 VAL B CA 1
ATOM 1751 C C . VAL B 1 77 ? 4.496 17.75 -3.535 1 98.25 77 VAL B C 1
ATOM 1753 O O . VAL B 1 77 ? 4.906 18.719 -4.195 1 98.25 77 VAL B O 1
ATOM 1756 N N . LYS B 1 78 ? 3.859 16.75 -3.986 1 97.88 78 LYS B N 1
ATOM 1757 C CA . LYS B 1 78 ? 3.658 16.656 -5.43 1 97.88 78 LYS B CA 1
ATOM 1758 C C . LYS B 1 78 ? 2.648 17.688 -5.914 1 97.88 78 LYS B C 1
ATOM 1760 O O . LYS B 1 78 ? 2.834 18.297 -6.969 1 97.88 78 LYS B O 1
ATOM 1765 N N . GLU B 1 79 ? 1.613 17.781 -5.227 1 96.75 79 GLU B N 1
ATOM 1766 C CA . GLU B 1 79 ? 0.537 18.719 -5.555 1 96.75 79 GLU B CA 1
ATOM 1767 C C . GLU B 1 79 ? -0.263 19.094 -4.312 1 96.75 79 GLU B C 1
ATOM 1769 O O . GLU B 1 79 ? -0.534 18.25 -3.459 1 96.75 79 GLU B O 1
ATOM 1774 N N . PHE B 1 80 ? -0.619 20.391 -4.266 1 96.44 80 PHE B N 1
ATOM 1775 C CA . PHE B 1 80 ? -1.517 20.875 -3.229 1 96.44 80 PHE B CA 1
ATOM 1776 C C . PHE B 1 80 ? -2.312 22.078 -3.727 1 96.44 80 PHE B C 1
ATOM 1778 O O . PHE B 1 80 ? -1.74 23.125 -4.047 1 96.44 80 PHE B O 1
ATOM 1785 N N . LYS B 1 81 ? -3.645 21.906 -3.789 1 87.81 81 LYS B N 1
ATOM 1786 C CA . LYS B 1 81 ? -4.512 22.984 -4.242 1 87.81 81 LYS B CA 1
ATOM 1787 C C . LYS B 1 81 ? -5.512 23.375 -3.16 1 87.81 81 LYS B C 1
ATOM 1789 O O . LYS B 1 81 ? -6.574 23.938 -3.461 1 87.81 81 LYS B O 1
ATOM 1794 N N . GLY B 1 82 ? -5.281 23.031 -1.984 1 87.62 82 GLY B N 1
ATOM 1795 C CA . GLY B 1 82 ? -6.066 23.5 -0.858 1 87.62 82 GLY B CA 1
ATOM 1796 C C . GLY B 1 82 ? -6.934 22.422 -0.239 1 87.62 82 GLY B C 1
ATOM 1797 O O . GLY B 1 82 ? -7.25 22.469 0.952 1 87.62 82 GLY B O 1
ATOM 1798 N N . VAL B 1 83 ? -7.32 21.469 -1.004 1 85.62 83 VAL B N 1
ATOM 1799 C CA . VAL B 1 83 ? -8.273 20.484 -0.488 1 85.62 83 VAL B CA 1
ATOM 1800 C C . VAL B 1 83 ? -7.59 19.141 -0.331 1 85.62 83 VAL B C 1
ATOM 1802 O O . VAL B 1 83 ? -7.727 18.484 0.706 1 85.62 83 VAL B O 1
ATOM 1805 N N . LYS B 1 84 ? -6.797 18.766 -1.349 1 94.06 84 LYS B N 1
ATOM 1806 C CA . LYS B 1 84 ? -6.117 17.469 -1.352 1 94.06 84 LYS B CA 1
ATOM 1807 C C . LYS B 1 84 ? -4.602 17.656 -1.381 1 94.06 84 LYS B C 1
ATOM 1809 O O . LYS B 1 84 ? -4.086 18.5 -2.115 1 94.06 84 LYS B O 1
ATOM 1814 N N . LEU B 1 85 ? -3.971 16.938 -0.543 1 97.19 85 LEU B N 1
ATOM 1815 C CA . LEU B 1 85 ? -2.512 16.906 -0.506 1 97.19 85 LEU B CA 1
ATOM 1816 C C . LEU B 1 85 ? -1.971 15.648 -1.163 1 97.19 85 LEU B C 1
ATOM 1818 O O . LEU B 1 85 ? -2.324 14.531 -0.764 1 97.19 85 LEU B O 1
ATOM 1822 N N . HIS B 1 86 ? -1.164 15.789 -2.199 1 98.44 86 HIS B N 1
ATOM 1823 C CA . HIS B 1 86 ? -0.489 14.68 -2.861 1 98.44 86 HIS B CA 1
ATOM 1824 C C . HIS B 1 86 ? 1 14.664 -2.531 1 98.44 86 HIS B C 1
ATOM 1826 O O . HIS B 1 86 ? 1.709 15.641 -2.793 1 98.44 86 HIS B O 1
ATOM 1832 N N . LEU B 1 87 ? 1.437 13.594 -1.993 1 98.62 87 LEU B N 1
ATOM 1833 C CA . LEU B 1 87 ? 2.842 13.438 -1.63 1 98.62 87 LEU B CA 1
ATOM 1834 C C . LEU B 1 87 ? 3.506 12.359 -2.477 1 98.62 87 LEU B C 1
ATOM 1836 O O . LEU B 1 87 ? 2.855 11.383 -2.869 1 98.62 87 LEU B O 1
ATOM 1840 N N . SER B 1 88 ? 4.785 12.547 -2.723 1 98.69 88 SER B N 1
ATOM 1841 C CA . SER B 1 88 ? 5.625 11.531 -3.346 1 98.69 88 SER B CA 1
ATOM 1842 C C . SER B 1 88 ? 6.766 11.109 -2.422 1 98.69 88 SER B C 1
ATOM 1844 O O . SER B 1 88 ? 7.258 11.922 -1.633 1 98.69 88 SER B O 1
ATOM 1846 N N . TYR B 1 89 ? 7.141 9.922 -2.551 1 98.88 89 TYR B N 1
ATOM 1847 C CA . TYR B 1 89 ? 8.188 9.328 -1.729 1 98.88 89 TYR B CA 1
ATOM 1848 C C . TYR B 1 89 ? 9.25 8.664 -2.598 1 98.88 89 TYR B C 1
ATOM 1850 O O . TYR B 1 89 ? 8.922 7.953 -3.555 1 98.88 89 TYR B O 1
ATOM 1858 N N . GLU B 1 90 ? 10.469 8.891 -2.311 1 98.94 90 GLU B N 1
ATOM 1859 C CA . GLU B 1 90 ? 11.594 8.141 -2.859 1 98.94 90 GLU B CA 1
ATOM 1860 C C . GLU B 1 90 ? 12.422 7.496 -1.75 1 98.94 90 GLU B C 1
ATOM 1862 O O . GLU B 1 90 ? 12.859 8.18 -0.819 1 98.94 90 GLU B O 1
ATOM 1867 N N . MET B 1 91 ? 12.602 6.18 -1.862 1 98.94 91 MET B N 1
ATOM 1868 C CA . MET B 1 91 ? 13.352 5.438 -0.854 1 98.94 91 MET B CA 1
ATOM 1869 C C . MET B 1 91 ? 14.656 4.898 -1.433 1 98.94 91 MET B C 1
ATOM 1871 O O . MET B 1 91 ? 14.656 4.258 -2.484 1 98.94 91 MET B O 1
ATOM 1875 N N . ARG B 1 92 ? 15.695 5.145 -0.735 1 98.94 92 ARG B N 1
ATOM 1876 C CA . ARG B 1 92 ? 17.016 4.719 -1.183 1 98.94 92 ARG B CA 1
ATOM 1877 C C . ARG B 1 92 ? 17.734 3.924 -0.095 1 98.94 92 ARG B C 1
ATOM 1879 O O . ARG B 1 92 ? 17.531 4.172 1.096 1 98.94 92 ARG B O 1
ATOM 1886 N N . ASN B 1 93 ? 18.594 3.021 -0.562 1 98.69 93 ASN B N 1
ATOM 1887 C CA . ASN B 1 93 ? 19.422 2.305 0.394 1 98.69 93 ASN B CA 1
ATOM 1888 C C . ASN B 1 93 ? 20.766 3 0.596 1 98.69 93 ASN B C 1
ATOM 1890 O O . ASN B 1 93 ? 20.984 4.113 0.108 1 98.69 93 ASN B O 1
ATOM 1894 N N . GLU B 1 94 ? 21.656 2.391 1.341 1 98.19 94 GLU B N 1
ATOM 1895 C CA . GLU B 1 94 ? 22.938 2.99 1.7 1 98.19 94 GLU B CA 1
ATOM 1896 C C . GLU B 1 94 ? 23.828 3.164 0.474 1 98.19 94 GLU B C 1
ATOM 1898 O O . GLU B 1 94 ? 24.734 3.994 0.474 1 98.19 94 GLU B O 1
ATOM 1903 N N . ASN B 1 95 ? 23.625 2.344 -0.568 1 98.25 95 ASN B N 1
ATOM 1904 C CA . ASN B 1 95 ? 24.375 2.453 -1.813 1 98.25 95 ASN B CA 1
ATOM 1905 C C . ASN B 1 95 ? 23.75 3.49 -2.75 1 98.25 95 ASN B C 1
ATOM 1907 O O . ASN B 1 95 ? 24.156 3.592 -3.914 1 98.25 95 ASN B O 1
ATOM 1911 N N . ASP B 1 96 ? 22.672 4.121 -2.318 1 98.06 96 ASP B N 1
ATOM 1912 C CA . ASP B 1 96 ? 21.984 5.184 -3.037 1 98.06 96 ASP B CA 1
ATOM 1913 C C . ASP B 1 96 ? 21.125 4.613 -4.172 1 98.06 96 ASP B C 1
ATOM 1915 O O . ASP B 1 96 ? 20.75 5.336 -5.098 1 98.06 96 ASP B O 1
ATOM 1919 N N . ASP B 1 97 ? 20.906 3.332 -4.137 1 98.56 97 ASP B N 1
ATOM 1920 C CA . ASP B 1 97 ? 19.969 2.736 -5.082 1 98.56 97 ASP B CA 1
ATOM 1921 C C . ASP B 1 97 ? 18.516 3.035 -4.688 1 98.56 97 ASP B C 1
ATOM 1923 O O . ASP B 1 97 ? 18.172 2.979 -3.508 1 98.56 97 ASP B O 1
ATOM 1927 N N . ILE B 1 98 ? 17.734 3.379 -5.691 1 98.88 98 ILE B N 1
ATOM 1928 C CA . ILE B 1 98 ? 16.312 3.494 -5.418 1 98.88 98 ILE B CA 1
ATOM 1929 C C . ILE B 1 98 ? 15.711 2.107 -5.195 1 98.88 98 ILE B C 1
ATOM 1931 O O . ILE B 1 98 ? 15.789 1.242 -6.07 1 98.88 98 ILE B O 1
ATOM 1935 N N . VAL B 1 99 ? 15.102 1.902 -4.031 1 98.88 99 VAL B N 1
ATOM 1936 C CA . VAL B 1 99 ? 14.547 0.588 -3.721 1 98.88 99 VAL B CA 1
ATOM 1937 C C . VAL B 1 99 ? 13.031 0.622 -3.865 1 98.88 99 VAL B C 1
ATOM 1939 O O . VAL B 1 99 ? 12.391 -0.421 -4.031 1 98.88 99 VAL B O 1
ATOM 1942 N N . CYS B 1 100 ? 12.469 1.803 -3.783 1 98.81 100 CYS B N 1
ATOM 1943 C CA . CYS B 1 100 ? 11.023 1.956 -3.865 1 98.81 100 CYS B CA 1
ATOM 1944 C C . CYS B 1 100 ? 10.641 3.41 -4.113 1 98.81 100 CYS B C 1
ATOM 1946 O O . CYS B 1 100 ? 11.289 4.324 -3.602 1 98.81 100 CYS B O 1
ATOM 1948 N N . THR B 1 101 ? 9.594 3.648 -4.883 1 98.94 101 THR B N 1
ATOM 1949 C CA . THR B 1 101 ? 8.922 4.934 -4.984 1 98.94 101 THR B CA 1
ATOM 1950 C C . THR B 1 101 ? 7.434 4.793 -4.66 1 98.94 101 THR B C 1
ATOM 1952 O O . THR B 1 101 ? 6.852 3.7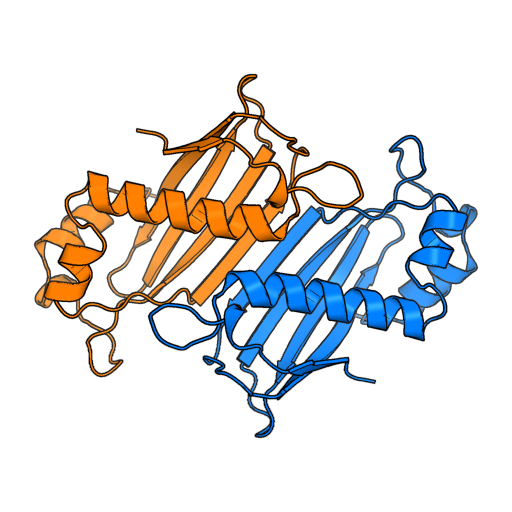25 -4.863 1 98.94 101 THR B O 1
ATOM 1955 N N . GLY B 1 102 ? 6.867 5.824 -4.133 1 98.81 102 GLY B N 1
ATOM 1956 C CA . GLY B 1 102 ? 5.461 5.758 -3.773 1 98.81 102 GLY B CA 1
ATOM 1957 C C . GLY B 1 102 ? 4.781 7.113 -3.775 1 98.81 102 GLY B C 1
ATOM 1958 O O . GLY B 1 102 ? 5.445 8.148 -3.873 1 98.81 102 GLY B O 1
ATOM 1959 N N . THR B 1 103 ? 3.43 7.078 -3.74 1 98.88 103 THR B N 1
ATOM 1960 C CA . THR B 1 103 ? 2.623 8.289 -3.625 1 98.88 103 THR B CA 1
ATOM 1961 C C . THR B 1 103 ? 1.454 8.07 -2.668 1 98.88 103 THR B C 1
ATOM 1963 O O . THR B 1 103 ? 0.993 6.938 -2.492 1 98.88 103 THR B O 1
ATOM 1966 N N . THR B 1 104 ? 1.055 9.094 -2.061 1 98.81 104 THR B N 1
ATOM 1967 C CA . THR B 1 104 ? -0.175 9.102 -1.273 1 98.81 104 THR B CA 1
ATOM 1968 C C . THR B 1 104 ? -0.974 10.375 -1.541 1 98.81 104 THR B C 1
ATOM 1970 O O . THR B 1 104 ? -0.411 11.398 -1.941 1 98.81 104 THR B O 1
ATOM 1973 N N . SER B 1 105 ? -2.234 10.273 -1.363 1 98.62 105 SER B N 1
ATOM 1974 C CA . SER B 1 105 ? -3.104 11.445 -1.336 1 98.62 105 SER B CA 1
ATOM 1975 C C . SER B 1 105 ? -3.879 11.531 -0.026 1 98.62 105 SER B C 1
ATOM 1977 O O . SER B 1 105 ? -4.176 10.508 0.592 1 98.62 105 SER B O 1
ATOM 1979 N N . HIS B 1 106 ? -4.141 12.742 0.321 1 97.56 106 HIS B N 1
ATOM 1980 C CA . HIS B 1 106 ? -4.754 13 1.619 1 97.56 106 HIS B CA 1
ATOM 1981 C C . HIS B 1 106 ? -5.797 14.102 1.522 1 97.56 106 HIS B C 1
ATOM 1983 O O . HIS B 1 106 ? -5.645 15.039 0.736 1 97.56 106 HIS B O 1
ATOM 1989 N N . ALA B 1 107 ? -6.793 13.977 2.311 1 96 107 ALA B N 1
ATOM 1990 C CA . ALA B 1 107 ? -7.711 15.086 2.539 1 96 107 ALA B CA 1
ATOM 1991 C C . ALA B 1 107 ? -7.473 15.734 3.902 1 96 107 ALA B C 1
ATOM 1993 O O . ALA B 1 107 ? -6.742 15.188 4.73 1 96 107 ALA B O 1
ATOM 1994 N N . PHE B 1 108 ? -8 16.891 4.051 1 95 108 PHE B N 1
ATOM 1995 C CA . PHE B 1 108 ? -8.031 17.562 5.348 1 95 108 PHE B CA 1
ATOM 1996 C C . PHE B 1 108 ? -9.469 17.781 5.809 1 95 108 PHE B C 1
ATOM 1998 O O . PHE B 1 108 ? -10.234 18.484 5.148 1 95 108 PHE B O 1
ATOM 2005 N N . LEU B 1 109 ? -9.734 17.203 6.891 1 94.56 109 LEU B N 1
ATOM 2006 C CA . LEU B 1 109 ? -11.086 17.281 7.438 1 94.56 109 LEU B CA 1
ATOM 2007 C C . LEU B 1 109 ? -11.062 17.891 8.844 1 94.56 109 LEU B C 1
ATOM 2009 O O . LEU B 1 109 ? -10.055 17.812 9.539 1 94.56 109 LEU B O 1
ATOM 2013 N N . ASN B 1 110 ? -12.234 18.453 9.227 1 93.12 110 ASN B N 1
ATOM 2014 C CA . ASN B 1 110 ? -12.383 18.875 10.609 1 93.12 110 ASN B CA 1
ATOM 2015 C C . ASN B 1 110 ? -12.828 17.719 11.508 1 93.12 110 ASN B C 1
ATOM 2017 O O . ASN B 1 110 ? -12.969 16.594 11.047 1 93.12 110 ASN B O 1
ATOM 2021 N N . ALA B 1 111 ? -13.086 18 12.797 1 89 111 ALA B N 1
ATOM 2022 C CA . ALA B 1 111 ? -13.414 16.969 13.781 1 89 111 ALA B CA 1
ATOM 2023 C C . ALA B 1 111 ? -14.75 16.312 13.453 1 89 111 ALA B C 1
ATOM 2025 O O . ALA B 1 111 ? -15 15.172 13.875 1 89 111 ALA B O 1
ATOM 2026 N N . GLU B 1 112 ? -15.586 17.016 12.672 1 91.38 112 GLU B N 1
ATOM 2027 C CA . GLU B 1 112 ? -16.891 16.484 12.297 1 91.38 112 GLU B CA 1
ATOM 2028 C C . GLU B 1 112 ? -16.812 15.68 11.008 1 91.38 112 GLU B C 1
ATOM 2030 O O . GLU B 1 112 ? -17.812 15.125 10.555 1 91.38 112 GLU B O 1
ATOM 2035 N N . GLY B 1 113 ? -15.672 15.617 10.414 1 90.19 113 GLY B N 1
ATOM 2036 C CA . GLY B 1 113 ? -15.492 14.844 9.195 1 90.19 113 GLY B CA 1
ATOM 2037 C C . GLY B 1 113 ? -15.82 15.625 7.941 1 90.19 113 GLY B C 1
ATOM 2038 O O . GLY B 1 113 ? -16.047 15.039 6.883 1 90.19 113 GLY B O 1
ATOM 2039 N N . ARG B 1 114 ? -15.805 16.969 8.117 1 93.5 114 ARG B N 1
ATOM 2040 C CA . ARG B 1 114 ? -16.094 17.812 6.969 1 93.5 114 ARG B CA 1
ATOM 2041 C C . ARG B 1 114 ? -14.82 18.422 6.391 1 93.5 114 ARG B C 1
ATOM 2043 O O . ARG B 1 114 ? -13.891 18.734 7.137 1 93.5 114 ARG B O 1
ATOM 2050 N N . PRO B 1 115 ? -14.844 18.578 5.043 1 93.75 115 PRO B N 1
ATOM 2051 C CA . PRO B 1 115 ? -13.664 19.188 4.426 1 93.75 115 PRO B CA 1
ATOM 2052 C C . PRO B 1 115 ? -13.398 20.609 4.945 1 93.75 115 PRO B C 1
ATOM 2054 O O . PRO B 1 115 ? -14.344 21.375 5.168 1 93.75 115 PRO B O 1
ATOM 2057 N N . ILE B 1 116 ? -12.188 20.906 5.16 1 92.81 116 ILE B N 1
ATOM 2058 C CA . ILE B 1 116 ? -11.766 22.219 5.629 1 92.81 116 ILE B CA 1
ATOM 2059 C C . ILE B 1 116 ? -11.32 23.078 4.445 1 92.81 116 ILE B C 1
ATOM 2061 O O . ILE B 1 116 ? -10.68 22.578 3.516 1 92.81 116 ILE B O 1
ATOM 2065 N N . ARG B 1 117 ? -11.664 24.344 4.547 1 92.19 117 ARG B N 1
ATOM 2066 C CA . ARG B 1 117 ? -11.07 25.328 3.646 1 92.19 117 ARG B CA 1
ATOM 2067 C C . ARG B 1 117 ? -9.758 25.875 4.215 1 92.19 117 ARG B C 1
ATOM 2069 O O . ARG B 1 117 ? -9.75 26.906 4.875 1 92.19 117 ARG B O 1
ATOM 2076 N N . MET B 1 118 ? -8.695 25.281 3.904 1 93.25 118 MET B N 1
ATOM 2077 C CA . MET B 1 118 ? -7.422 25.484 4.586 1 93.25 118 MET B CA 1
ATOM 2078 C C . MET B 1 118 ? -6.918 26.906 4.387 1 93.25 118 MET B C 1
ATOM 2080 O O . MET B 1 118 ? -6.348 27.516 5.305 1 93.25 118 MET B O 1
ATOM 2084 N N . ASN B 1 119 ? -7.094 27.359 3.119 1 94 119 ASN B N 1
ATOM 2085 C CA . ASN B 1 119 ? -6.625 28.719 2.838 1 94 119 ASN B CA 1
ATOM 2086 C C . ASN B 1 119 ? -7.266 29.734 3.773 1 94 119 ASN B C 1
ATOM 2088 O O . ASN B 1 119 ? -6.637 30.734 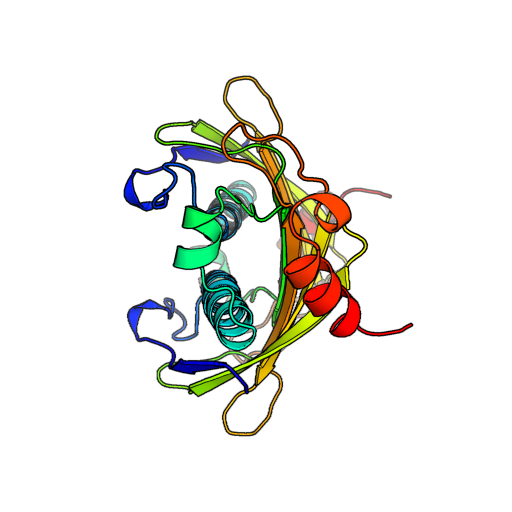4.133 1 94 119 ASN B O 1
ATOM 2092 N N . GLN B 1 120 ? -8.438 29.516 4.227 1 94.12 120 GLN B N 1
ATOM 2093 C CA . GLN B 1 120 ? -9.172 30.438 5.09 1 94.12 120 GLN B CA 1
ATOM 2094 C C . GLN B 1 120 ? -8.945 30.109 6.562 1 94.12 120 GLN B C 1
ATOM 2096 O O . GLN B 1 120 ? -8.703 31.016 7.375 1 94.12 120 GLN B O 1
ATOM 2101 N N . GLU B 1 121 ? -8.961 28.875 6.922 1 93.81 121 GLU B N 1
ATOM 2102 C CA . GLU B 1 121 ? -8.961 28.453 8.32 1 93.81 121 GLU B CA 1
ATOM 2103 C C . GLU B 1 121 ? -7.531 28.297 8.844 1 93.81 121 GLU B C 1
ATOM 2105 O O . GLU B 1 121 ? -7.277 28.516 10.031 1 93.81 121 GLU B O 1
ATOM 2110 N N . TYR B 1 122 ? -6.707 27.844 8.031 1 94.12 122 TYR B N 1
ATOM 2111 C CA . TYR B 1 122 ? -5.316 27.609 8.406 1 94.12 122 TYR B CA 1
ATOM 2112 C C . TYR B 1 122 ? -4.367 28.156 7.344 1 94.12 122 TYR B C 1
ATOM 2114 O O . TYR B 1 122 ? -3.588 27.406 6.758 1 94.12 122 TYR B O 1
ATOM 2122 N N . PRO B 1 123 ? -4.316 29.453 7.16 1 95.25 123 PRO B N 1
ATOM 2123 C CA . PRO B 1 123 ? -3.59 30.078 6.047 1 95.25 123 PRO B CA 1
ATOM 2124 C C . PRO B 1 123 ? -2.088 29.812 6.102 1 95.25 123 PRO B C 1
ATOM 2126 O O . PRO B 1 123 ? -1.438 29.703 5.059 1 95.25 123 PRO B O 1
ATOM 2129 N N . GLN B 1 124 ? -1.536 29.703 7.27 1 95.69 124 GLN B N 1
ATOM 2130 C CA . GLN B 1 124 ? -0.099 29.484 7.375 1 95.69 124 GLN B CA 1
ATOM 2131 C C . GLN B 1 124 ? 0.282 28.109 6.848 1 95.69 124 GLN B C 1
ATOM 2133 O O . GLN B 1 124 ? 1.21 27.969 6.047 1 95.69 124 GLN B O 1
ATOM 2138 N N . LEU B 1 125 ? -0.418 27.125 7.316 1 94.94 125 LEU B N 1
ATOM 2139 C CA . LEU B 1 125 ? -0.165 25.781 6.828 1 94.94 125 LEU B CA 1
ATOM 2140 C C . LEU B 1 125 ? -0.417 25.688 5.324 1 94.94 125 LEU B C 1
ATOM 2142 O O . LEU B 1 125 ? 0.356 25.062 4.602 1 94.94 125 LEU B O 1
ATOM 2146 N N . TYR B 1 126 ? -1.507 26.312 4.914 1 96.06 126 TYR B N 1
ATOM 2147 C CA . TYR B 1 126 ? -1.85 26.359 3.496 1 96.06 126 TYR B CA 1
ATOM 2148 C C . TYR B 1 126 ? -0.688 26.891 2.668 1 96.06 126 TYR B C 1
ATOM 2150 O O . TYR B 1 126 ? -0.281 26.281 1.682 1 96.06 126 TYR B O 1
ATOM 2158 N N . GLU B 1 127 ? -0.154 27.984 3.074 1 96.31 127 GLU B N 1
ATOM 2159 C CA . GLU B 1 127 ? 0.912 28.641 2.326 1 96.31 127 GLU B CA 1
ATOM 2160 C C . GLU B 1 127 ? 2.188 27.797 2.326 1 96.31 127 GLU B C 1
ATOM 2162 O O . GLU B 1 127 ? 2.889 27.734 1.315 1 96.31 127 GLU B O 1
ATOM 2167 N N . ILE B 1 128 ? 2.471 27.234 3.453 1 96.69 128 ILE B N 1
ATOM 2168 C CA . ILE B 1 128 ? 3.664 26.406 3.562 1 96.69 128 ILE B CA 1
ATOM 2169 C C . ILE B 1 128 ? 3.586 25.25 2.561 1 96.69 128 ILE B C 1
ATOM 2171 O O . ILE B 1 128 ? 4.523 25.031 1.788 1 96.69 128 ILE B O 1
ATOM 2175 N N . LEU B 1 129 ? 2.463 24.5 2.566 1 96.56 129 LEU B N 1
ATOM 2176 C CA . LEU B 1 129 ? 2.299 23.344 1.688 1 96.56 129 LEU B CA 1
ATOM 2177 C C . LEU B 1 129 ? 2.273 23.781 0.225 1 96.56 129 LEU B C 1
ATOM 2179 O O . LEU B 1 129 ? 2.832 23.094 -0.638 1 96.56 129 LEU B O 1
ATOM 2183 N N . LYS B 1 130 ? 1.633 24.859 -0.017 1 95.44 130 LYS B N 1
ATOM 2184 C CA . LYS B 1 130 ? 1.584 25.375 -1.378 1 95.44 130 LYS B CA 1
ATOM 2185 C C . LYS B 1 130 ? 2.982 25.719 -1.888 1 95.44 130 LYS B C 1
ATOM 2187 O O . LYS B 1 130 ? 3.324 25.406 -3.029 1 95.44 130 LYS B O 1
ATOM 2192 N N . ASP B 1 131 ? 3.771 26.344 -1.062 1 95.81 131 ASP B N 1
ATOM 2193 C CA . ASP B 1 131 ? 5.121 26.766 -1.435 1 95.81 131 ASP B CA 1
ATOM 2194 C C . ASP B 1 131 ? 6.031 25.547 -1.65 1 95.81 131 ASP B C 1
ATOM 2196 O O . ASP B 1 131 ? 6.98 25.609 -2.436 1 95.81 131 ASP B O 1
ATOM 2200 N N . LEU B 1 132 ? 5.719 24.484 -0.981 1 96.19 132 LEU B N 1
ATOM 2201 C CA . LEU B 1 132 ? 6.551 23.281 -1.068 1 96.19 132 LEU B CA 1
ATOM 2202 C C . LEU B 1 132 ? 6.16 22.438 -2.275 1 96.19 132 LEU B C 1
ATOM 2204 O O . LEU B 1 132 ? 6.918 21.562 -2.695 1 96.19 132 LEU B O 1
ATOM 2208 N N . ALA B 1 133 ? 4.953 22.672 -2.799 1 95.31 133 ALA B N 1
ATOM 2209 C CA . ALA B 1 133 ? 4.473 21.875 -3.924 1 95.31 133 ALA B CA 1
ATOM 2210 C C . ALA B 1 133 ? 5.375 22.047 -5.145 1 95.31 133 ALA B C 1
ATOM 2212 O O . ALA B 1 133 ? 5.828 23.156 -5.434 1 95.31 133 ALA B O 1
ATOM 2213 N N . VAL B 1 134 ? 5.629 20.938 -5.723 1 89.56 134 VAL B N 1
ATOM 2214 C CA . VAL B 1 134 ? 6.449 20.969 -6.93 1 89.56 134 VAL B CA 1
ATOM 2215 C C . VAL B 1 134 ? 5.777 21.844 -7.988 1 89.56 134 VAL B C 1
ATOM 2217 O O . VAL B 1 134 ? 4.562 21.75 -8.195 1 89.56 134 VAL B O 1
ATOM 2220 N N . LYS B 1 135 ? 6.48 22.844 -8.445 1 76.94 135 LYS B N 1
ATOM 2221 C CA . LYS B 1 135 ? 5.973 23.75 -9.469 1 76.94 135 LYS B CA 1
ATOM 2222 C C . LYS B 1 135 ? 6.066 23.125 -10.859 1 76.94 135 LYS B C 1
ATOM 2224 O O . LYS B 1 135 ? 7.027 22.422 -11.164 1 76.94 135 LYS B O 1
ATOM 2229 N N . ASP B 1 136 ? 4.844 22.906 -11.477 1 58.5 136 ASP B N 1
ATOM 2230 C CA . ASP B 1 136 ? 4.898 22.516 -12.883 1 58.5 136 ASP B CA 1
ATOM 2231 C C . ASP B 1 136 ? 5.91 23.359 -13.648 1 58.5 136 ASP B C 1
ATOM 2233 O O . ASP B 1 136 ? 6.16 24.516 -13.289 1 58.5 136 ASP B O 1
#

Foldseek 3Di:
DWDKDWDDQVQADPVQWGDPVVVVVVVVVRVQVVCVVLPHHPVNCVVLQKDKDWDDKDKDFDATHHPGWMKTKDKAFADDDQFKTKIKIFIATPVRDTGMIMMIMIGIAGNVRHGDRCCPSPVVVNVVSHVRHDDD/DWDKDWDDQVQADPVQWGDPVVVVVVVVVRVQVVCVVLPHHPVNCVVLQKDKDWPDKDKDFDATHHPGWMKTKDKAFADDDQFKTKIKIFIATPVRDTGMIMMIMIGIAGNVRHGDRCCPSPVVVNVSSHVRHDDD

Secondary structure (DSSP, 8-state):
--EEEEPPGGGB-TTSSB-HHHHHHHHHHHHHHHHHHTT--HHHHHHTT-B--EEEEEEEE-S---TT-EEEEEEEEEEESSSEEEEEEEEE-TT--EEEEEEEEEE-B-TTSPBP-HHHH-HHHHHHHHHHS---/--EEEEPPGGGB-TTSSB-HHHHHHHHHHHHHHHHHHTT--HHHHHHTT-B--EEEEEEEE-S---TT-EEEEEEEEEEESSSEEEEEEEEE-TT--EEEEEEEEEE-B-TTSPBP-HHHH-HHHHHHHHHHS---

Sequence (272 aa):
MDYIHTVNYYETDKMGITHHSNYIRWMEEARIDFLSQIGYDYAKLEQMGIISPVLSVSCDYKKTTTFPDKIYISVTVKEFKGVKLHLSYEMRNENDDIVCTGTTSHAFLNAEGRPIRMNQEYPQLYEILKDLAVKDMDYIHTVNYYETDKMGITHHSNYIRWMEEARIDFLSQIGYDYAKLEQMGIISPVLSVSCDYKKTTTFPDKIYISVTVKEFKGVKLHLSYEMRNENDDIVCTGTTSHAFLNAEGRPIRMNQEYPQLYEILKDLAVKD

InterPro domains:
  IPR006684 Acyl-CoA thioester hydrolase YbgC/YbaW family [PIRSF003230] (5-125)
  IPR006684 Acyl-CoA thioester hydrolase YbgC/YbaW family [TIGR00051] (7-110)
  IPR029069 HotDog domain superfamily [SSF54637] (4-126)
  IPR050563 4-hydroxybenzoyl-CoA thioesterase [PTHR31793] (6-124)

Solvent-accessible surface area (backbone atoms only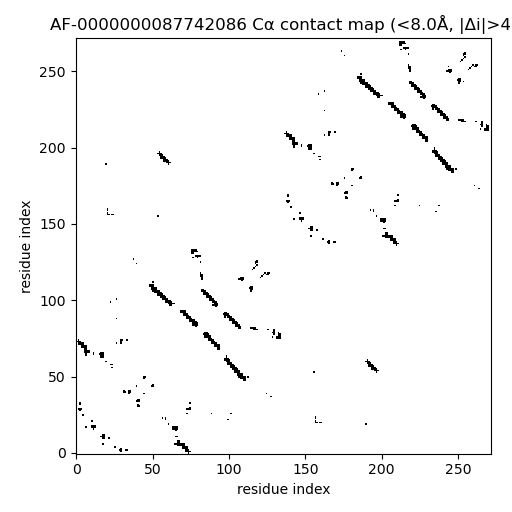 — not comparable to full-atom values): 14302 Å² total; per-residue (Å²): 132,65,35,75,47,65,43,47,74,86,47,36,44,99,84,58,31,51,37,77,48,51,58,54,51,48,50,51,54,36,50,50,51,51,33,37,73,74,72,45,27,66,67,55,35,50,74,71,35,48,40,66,53,71,38,31,41,34,39,40,52,68,44,89,51,38,67,69,43,50,34,40,32,42,77,44,39,55,39,50,82,59,53,48,43,29,37,34,37,44,29,22,38,89,86,66,44,65,29,32,39,35,37,38,31,27,41,42,20,33,84,87,69,41,79,46,61,29,64,77,76,37,42,66,61,39,49,52,49,45,69,55,21,56,75,129,133,64,37,77,45,64,42,48,75,86,48,36,43,98,85,59,30,52,37,76,49,51,58,52,51,49,52,52,55,37,49,47,50,52,34,36,74,74,72,47,28,68,68,55,35,49,76,71,36,48,39,65,53,71,38,32,42,34,38,40,53,68,44,90,50,37,69,68,44,49,35,40,32,42,78,43,39,55,39,50,82,58,54,46,42,28,36,34,38,44,30,22,38,88,88,66,45,66,28,33,39,34,38,38,30,28,42,45,20,33,84,87,69,41,79,44,60,29,63,78,78,38,42,65,61,38,51,52,49,44,70,55,20,55,77,130

Organism: Butyrivibrio fibrisolvens (NCBI:txid831)

Radius of gyration: 19.97 Å; Cα contacts (8 Å, |Δi|>4): 559; chains: 2; bounding box: 48×57×42 Å

pLDDT: mean 95.87, std 4.73, range [58.5, 98.94]

Nearest PDB structures (foldseek):
  6fdg-assembly1_D  TM=9.564E-01  e=8.109E-14  Staphylococcus aureus
  5kl9-assembly1_B  TM=9.231E-01  e=5.665E-10  Escherichia coli O157:H7
  5eo2-assembly2_C  TM=8.678E-01  e=1.734E-10  Staphylococcus aureus subsp. aureus Mu50
  5t06-assembly1_C  TM=9.072E-01  e=6.710E-10  Escherichia coli O157:H7
  5t06-assembly1_B  TM=9.414E-01  e=1.750E-09  Escherichia coli O157:H7